Protein AF-Q53QZ9-F1 (afdb_monomer)

Organism: Homo sapiens (NCBI:txid9606)

Sequence (218 aa):
LPWKSLTSIIEYYYMWKTTDRYVQQKRLKAAEAESKLKQVYIPTYSKPNPNQISTSNGKPGAVNGAVGTTFQPQNPLLGRACESCYATQSHQWYSWGPPNMQCRLCAICWLYWKKYGGLKMPTQSEEEKLSPSPTTEDPRVRSHVSRQAMQGMPVRNTGSPKSAVKTRQAFFLHTTYFTKFARQVCKNTLRLRQAARRPFVAINYAAIRAECKMLLNS

Radius of gyration: 31.4 Å; Cα contacts (8 Å, |Δi|>4): 107; chains: 1; bounding box: 71×74×72 Å

pLDDT: mean 70.41, std 23.6, range [26.59, 97.0]

Foldseek 3Di:
DVPDDPVVVVVVVVVVCPDPVNVVVVVVVVVVVVVPDDPDDDDDDPDDDPQWDDPPPDDDDDDDDDDDDDDDDDDPPQAQAQQQPRHRDAPTKGADDDPVVRHIHHPVQVVVCVVPVDGNHHDPPDPPPDDDDDDDDDDDDDDDDDDDDDDDDDDDPPDDPPPCPPPPDDDDDDDDPLNVVLCVQCCVQQVVVVCVVPVPDDRPVVVSVVVSVVVVVD

Structure (mmCIF, N/CA/C/O backbone):
data_AF-Q53QZ9-F1
#
_entry.id   AF-Q53QZ9-F1
#
loop_
_atom_site.group_PDB
_atom_site.id
_atom_site.type_symbol
_atom_site.label_atom_id
_atom_site.label_alt_id
_atom_site.label_comp_id
_atom_site.label_asym_id
_atom_site.label_entity_id
_atom_site.label_seq_id
_atom_site.pdbx_PDB_ins_code
_atom_site.Cartn_x
_atom_site.Cartn_y
_atom_site.Cartn_z
_atom_site.occupancy
_atom_site.B_iso_or_equiv
_atom_site.auth_seq_id
_atom_site.auth_comp_id
_atom_site.auth_asym_id
_atom_site.auth_atom_id
_atom_site.pdbx_PDB_model_num
ATOM 1 N N . LEU A 1 1 ? -17.832 -7.766 38.550 1.00 86.19 1 LEU A N 1
ATOM 2 C CA . LEU A 1 1 ? -18.811 -6.827 39.145 1.00 86.19 1 LEU A CA 1
ATOM 3 C C . LEU A 1 1 ? -20.200 -7.475 39.106 1.00 86.19 1 LEU A C 1
ATOM 5 O O . LEU A 1 1 ? -21.042 -7.019 38.345 1.00 86.19 1 LEU A O 1
ATOM 9 N N . PRO A 1 2 ? -20.437 -8.566 39.864 1.00 91.06 2 PRO A N 1
ATOM 10 C CA . PRO A 1 2 ? -21.717 -9.287 39.816 1.00 91.06 2 PRO A CA 1
ATOM 11 C C . PRO A 1 2 ? -22.907 -8.447 40.312 1.00 91.06 2 PRO A C 1
ATOM 13 O O . PRO A 1 2 ? -24.041 -8.724 39.956 1.00 91.06 2 PRO A O 1
ATOM 16 N N . TRP A 1 3 ? -22.645 -7.383 41.076 1.00 95.81 3 TRP A N 1
ATOM 17 C CA . TRP A 1 3 ? -23.638 -6.418 41.561 1.00 95.81 3 TRP A CA 1
ATOM 18 C C . TRP A 1 3 ? -23.946 -5.267 40.580 1.00 95.81 3 TRP A C 1
ATOM 20 O O . TRP A 1 3 ? -24.615 -4.305 40.952 1.00 95.81 3 TRP A O 1
ATOM 30 N N . LYS A 1 4 ? -23.415 -5.293 39.350 1.00 95.56 4 LYS A N 1
ATOM 31 C CA . LYS A 1 4 ? -23.687 -4.285 38.311 1.00 95.56 4 LYS A CA 1
ATOM 32 C C . LYS A 1 4 ? -24.349 -4.956 37.113 1.00 95.56 4 LYS A C 1
ATOM 34 O O . LYS A 1 4 ? -23.976 -6.066 36.742 1.00 95.56 4 LYS A O 1
ATOM 39 N N . SER A 1 5 ? -25.305 -4.271 36.493 1.00 96.75 5 SER A N 1
ATOM 40 C CA . SER A 1 5 ? -25.905 -4.739 35.244 1.00 96.75 5 SER A CA 1
ATOM 41 C C . SER A 1 5 ? -24.863 -4.766 34.123 1.00 96.75 5 SER A C 1
ATOM 43 O O . SER A 1 5 ? -23.933 -3.954 34.097 1.00 96.75 5 SER A O 1
ATOM 45 N N . LEU A 1 6 ? -25.029 -5.686 33.169 1.00 97.00 6 LEU A N 1
ATOM 46 C CA . LEU A 1 6 ? -24.128 -5.806 32.020 1.00 97.00 6 LEU A CA 1
ATOM 47 C C . LEU A 1 6 ? -24.036 -4.489 31.232 1.00 97.00 6 LEU A C 1
ATOM 49 O O . LEU A 1 6 ? -22.943 -4.074 30.862 1.00 97.00 6 LEU A O 1
ATOM 53 N N . THR A 1 7 ? -25.161 -3.796 31.047 1.00 96.19 7 THR A N 1
ATOM 54 C CA . THR A 1 7 ? -25.230 -2.505 30.348 1.00 96.19 7 THR A CA 1
ATOM 55 C C . THR A 1 7 ? -24.357 -1.441 31.017 1.00 96.19 7 THR A C 1
ATOM 57 O O . THR A 1 7 ? -23.539 -0.818 30.347 1.00 96.19 7 THR A O 1
ATOM 60 N N . SER A 1 8 ? -24.433 -1.311 32.347 1.00 95.56 8 SER A N 1
ATOM 61 C CA . SER A 1 8 ? -23.615 -0.354 33.108 1.00 95.56 8 SER A CA 1
ATOM 62 C C . SER A 1 8 ? -22.117 -0.664 33.004 1.00 95.56 8 SER A C 1
ATOM 64 O O . SER A 1 8 ? -21.288 0.243 32.933 1.00 95.56 8 SER A O 1
ATOM 66 N N . ILE A 1 9 ? -21.754 -1.949 32.948 1.00 96.94 9 ILE A N 1
ATOM 67 C CA . ILE A 1 9 ? -20.364 -2.381 32.754 1.00 96.94 9 ILE A CA 1
ATOM 68 C C . ILE A 1 9 ? -19.868 -2.009 31.347 1.00 96.94 9 ILE A C 1
ATOM 70 O O . ILE A 1 9 ? -18.731 -1.557 31.201 1.00 96.94 9 ILE A O 1
ATOM 74 N N . ILE A 1 10 ? -20.708 -2.173 30.320 1.00 96.81 10 ILE A N 1
ATOM 75 C CA . ILE A 1 10 ? -20.372 -1.824 28.933 1.00 96.81 10 ILE A CA 1
ATOM 76 C C . ILE A 1 10 ? -20.174 -0.309 28.788 1.00 96.81 10 ILE A C 1
ATOM 78 O O . ILE A 1 10 ? -19.162 0.122 28.236 1.00 96.81 10 ILE A O 1
ATOM 82 N N . GLU A 1 11 ? -21.088 0.504 29.317 1.00 95.69 11 GLU A N 1
ATOM 83 C CA . GLU A 1 11 ? -20.981 1.971 29.293 1.00 95.69 11 GLU A CA 1
ATOM 84 C C . GLU A 1 11 ? -19.721 2.457 30.016 1.00 95.69 11 GLU A C 1
ATOM 86 O O . GLU A 1 11 ? -18.936 3.233 29.463 1.00 95.69 11 GLU A O 1
ATOM 91 N N . TYR A 1 12 ? -19.468 1.924 31.217 1.00 96.12 12 TYR A N 1
ATOM 92 C CA . TYR A 1 12 ? -18.264 2.235 31.981 1.00 96.12 12 TYR A CA 1
ATOM 93 C C . TYR A 1 12 ? -16.987 1.878 31.211 1.00 96.12 12 TYR A C 1
ATOM 95 O O . TYR A 1 12 ? -16.045 2.666 31.196 1.00 96.12 12 TYR A O 1
ATOM 103 N N . TYR A 1 13 ? -16.944 0.733 30.524 1.00 96.19 13 TYR A N 1
ATOM 104 C CA . TYR A 1 13 ? -15.795 0.338 29.705 1.00 96.19 13 TYR A CA 1
ATOM 105 C C . TYR A 1 13 ? -15.490 1.356 28.594 1.00 96.19 13 TYR A C 1
ATOM 107 O O . TYR A 1 13 ? -14.326 1.716 28.383 1.00 96.19 13 TYR A O 1
ATOM 115 N N . TYR A 1 14 ? -16.519 1.850 27.901 1.00 95.81 14 TYR A N 1
ATOM 116 C CA . TYR A 1 14 ? -16.344 2.845 26.841 1.00 95.81 14 TYR A CA 1
ATOM 117 C C . TYR A 1 14 ? -15.955 4.227 27.372 1.00 95.81 14 TYR A C 1
ATOM 119 O O . TYR A 1 14 ? -15.165 4.901 26.722 1.00 95.81 14 TYR A O 1
ATOM 127 N N . MET A 1 15 ? -16.419 4.631 28.555 1.00 94.38 15 MET A N 1
ATOM 128 C CA . MET A 1 15 ? -15.939 5.861 29.201 1.00 94.38 15 MET A CA 1
ATOM 129 C C . MET A 1 15 ? -14.505 5.719 29.732 1.00 94.38 15 MET A C 1
ATOM 131 O O . MET A 1 15 ? -13.668 6.618 29.606 1.00 94.38 15 MET A O 1
ATOM 135 N N . TRP A 1 16 ? -14.182 4.560 30.300 1.00 95.25 16 TRP A N 1
ATOM 136 C CA . TRP A 1 16 ? -12.865 4.278 30.855 1.00 95.25 16 TRP A CA 1
ATOM 137 C C . TRP A 1 16 ? -11.779 4.242 29.772 1.00 95.25 16 TRP A C 1
ATOM 139 O O . TRP A 1 16 ? -10.703 4.811 29.964 1.00 95.25 16 TRP A O 1
ATOM 149 N N . LYS A 1 17 ? -12.063 3.673 28.587 1.00 93.62 17 LYS A N 1
ATOM 150 C CA . LYS A 1 17 ? -11.093 3.637 27.471 1.00 93.62 17 LYS A CA 1
ATOM 151 C C . LYS A 1 17 ? -10.710 5.031 26.950 1.00 93.62 17 LYS A C 1
ATOM 153 O O . LYS A 1 17 ? -9.719 5.157 26.234 1.00 93.62 17 LYS A O 1
ATOM 158 N N . THR A 1 18 ? -11.522 6.050 27.228 1.00 93.69 18 THR A N 1
ATOM 159 C CA . THR A 1 18 ? -11.268 7.444 26.839 1.00 93.69 18 THR A CA 1
ATOM 160 C C . THR A 1 18 ? -10.675 8.277 27.971 1.00 93.69 18 THR A C 1
ATOM 162 O O . THR A 1 18 ? -10.314 9.422 27.741 1.00 93.69 18 THR A O 1
ATOM 165 N N . THR A 1 19 ? -10.545 7.721 29.180 1.00 95.06 19 THR A N 1
ATOM 166 C CA . THR A 1 19 ? -9.927 8.423 30.313 1.00 95.06 19 THR A CA 1
ATOM 167 C C . THR A 1 19 ? -8.436 8.655 30.046 1.00 95.06 19 THR A C 1
ATOM 169 O O . THR A 1 19 ? -7.748 7.745 29.570 1.00 95.06 19 THR A O 1
ATOM 172 N N . ASP A 1 20 ? -7.911 9.827 30.422 1.00 92.06 20 ASP A N 1
ATOM 173 C CA . ASP A 1 20 ? -6.495 10.195 30.256 1.00 92.06 20 ASP A CA 1
ATOM 174 C C . ASP A 1 20 ? -5.532 9.109 30.736 1.00 92.06 20 ASP A C 1
ATOM 176 O O . ASP A 1 20 ? -4.627 8.704 30.006 1.00 92.06 20 ASP A O 1
ATOM 180 N N . ARG A 1 21 ? -5.783 8.556 31.927 1.00 92.12 21 ARG A N 1
ATOM 181 C CA . ARG A 1 21 ? -4.970 7.483 32.513 1.00 92.12 21 ARG A CA 1
ATOM 182 C C . ARG A 1 21 ? -4.826 6.271 31.583 1.00 92.12 21 ARG A C 1
ATOM 184 O O . ARG A 1 21 ? -3.722 5.753 31.425 1.00 92.12 21 ARG A O 1
ATOM 191 N N . TYR A 1 22 ? -5.914 5.815 30.957 1.00 93.88 22 TYR A N 1
ATOM 192 C CA . TYR A 1 22 ? -5.877 4.662 30.050 1.00 93.88 22 TYR A CA 1
ATOM 193 C C . TYR A 1 22 ? -5.140 4.996 28.750 1.00 93.88 22 TYR A C 1
ATOM 195 O O . TYR A 1 22 ? -4.323 4.209 28.269 1.00 93.88 22 TYR A O 1
ATOM 203 N N . VAL A 1 23 ? -5.395 6.181 28.191 1.00 92.81 23 VAL A N 1
ATOM 204 C CA . VAL A 1 23 ? -4.737 6.643 26.963 1.00 92.81 23 VAL A CA 1
ATOM 205 C C . VAL A 1 23 ? -3.227 6.778 27.176 1.00 92.81 23 VAL A C 1
ATOM 207 O O . VAL A 1 23 ? -2.449 6.297 26.350 1.00 92.81 23 VAL A O 1
ATOM 210 N N . GLN A 1 24 ? -2.802 7.359 28.300 1.00 92.62 24 GLN A N 1
ATOM 211 C CA . GLN A 1 24 ? -1.395 7.461 28.692 1.00 92.62 24 GLN A CA 1
ATOM 212 C C . GLN A 1 24 ? -0.757 6.080 28.871 1.00 92.62 24 GLN A C 1
ATOM 214 O O . GLN A 1 24 ? 0.293 5.816 28.288 1.00 92.62 24 GLN A O 1
ATOM 219 N N . GLN A 1 25 ? -1.415 5.157 29.579 1.00 93.81 25 GLN A N 1
ATOM 220 C CA . GLN A 1 25 ? -0.911 3.792 29.758 1.00 93.81 25 GLN A CA 1
ATOM 221 C C . GLN A 1 25 ? -0.759 3.049 28.421 1.00 93.81 25 GLN A C 1
ATOM 223 O O . GLN A 1 25 ? 0.228 2.346 28.200 1.00 93.81 25 GLN A O 1
ATOM 228 N N . LYS A 1 26 ? -1.705 3.237 27.493 1.00 94.50 26 LYS A N 1
ATOM 229 C CA . LYS A 1 26 ? -1.629 2.674 26.140 1.00 94.50 26 LYS A CA 1
ATOM 230 C C . LYS A 1 26 ? -0.445 3.244 25.349 1.00 94.50 26 LYS A C 1
ATOM 232 O O . LYS A 1 26 ? 0.243 2.475 24.681 1.00 94.50 26 LYS A O 1
ATOM 237 N N . ARG A 1 27 ? -0.197 4.559 25.431 1.00 94.62 27 ARG A N 1
ATOM 238 C CA . ARG A 1 27 ? 0.954 5.227 24.788 1.00 94.62 27 ARG A CA 1
ATOM 239 C C . ARG A 1 27 ? 2.285 4.737 25.361 1.00 94.62 27 ARG A C 1
ATOM 241 O O . ARG A 1 27 ? 3.172 4.397 24.589 1.00 94.62 27 ARG A O 1
ATOM 248 N N . LEU A 1 28 ? 2.396 4.620 26.686 1.00 93.94 28 LEU A N 1
ATOM 249 C CA . LEU A 1 28 ? 3.597 4.102 27.353 1.00 93.94 28 LEU A CA 1
ATOM 250 C C . LEU A 1 28 ? 3.908 2.659 26.937 1.00 93.94 28 LEU A C 1
ATOM 252 O O . LEU A 1 28 ? 5.041 2.351 26.587 1.00 93.94 28 LEU A O 1
ATOM 256 N N . LYS A 1 29 ? 2.894 1.787 26.889 1.00 93.12 29 LYS A N 1
ATOM 257 C CA . LYS A 1 29 ? 3.063 0.398 26.434 1.00 93.12 29 LYS A CA 1
ATOM 258 C C . LYS A 1 29 ? 3.493 0.305 24.964 1.00 93.12 29 LYS A C 1
ATOM 260 O O . LYS A 1 29 ? 4.241 -0.601 24.606 1.00 93.12 29 LYS A O 1
ATOM 265 N N . ALA A 1 30 ? 3.014 1.216 24.114 1.00 90.25 30 ALA A N 1
ATOM 266 C CA . ALA A 1 30 ? 3.460 1.304 22.725 1.00 90.25 30 ALA A CA 1
ATOM 267 C C . ALA A 1 30 ? 4.933 1.744 22.638 1.00 90.25 30 ALA A C 1
ATOM 269 O O . ALA A 1 30 ? 5.714 1.083 21.960 1.00 90.25 30 ALA A O 1
ATOM 270 N N . ALA A 1 31 ? 5.329 2.771 23.396 1.00 89.12 31 ALA A N 1
ATOM 271 C CA . ALA A 1 31 ? 6.716 3.233 23.463 1.00 89.12 31 ALA A CA 1
ATOM 272 C C . ALA A 1 31 ? 7.678 2.150 23.995 1.00 89.12 31 ALA A C 1
ATOM 274 O O . ALA A 1 31 ? 8.769 1.979 23.461 1.00 89.12 31 ALA A O 1
ATOM 275 N N . GLU A 1 32 ? 7.263 1.356 24.990 1.00 89.38 32 GLU A N 1
ATOM 276 C CA . GLU A 1 32 ? 8.053 0.223 25.503 1.00 89.38 32 GLU A CA 1
ATOM 277 C C . GLU A 1 32 ? 8.233 -0.893 24.453 1.00 89.38 32 GLU A C 1
ATOM 279 O O . GLU A 1 32 ? 9.255 -1.581 24.414 1.00 89.38 32 GLU A O 1
ATOM 284 N N . ALA A 1 33 ? 7.239 -1.101 23.584 1.00 85.38 33 ALA A N 1
ATOM 285 C CA . ALA A 1 33 ? 7.357 -2.048 22.479 1.00 85.38 33 ALA A CA 1
ATOM 286 C C . ALA A 1 33 ? 8.320 -1.533 21.396 1.00 85.38 33 ALA A C 1
ATOM 288 O O . ALA A 1 33 ? 9.108 -2.315 20.864 1.00 85.38 33 ALA A O 1
ATOM 289 N N . GLU A 1 34 ? 8.302 -0.228 21.113 1.00 78.94 34 GLU A N 1
ATOM 290 C CA . GLU A 1 34 ? 9.246 0.422 20.196 1.00 78.94 34 GLU A CA 1
ATOM 291 C C . GLU A 1 34 ? 10.680 0.397 20.739 1.00 78.94 34 GLU A C 1
ATOM 293 O O . GLU A 1 34 ? 11.604 0.099 19.988 1.00 78.94 34 GLU A O 1
ATOM 298 N N . SER A 1 35 ? 10.884 0.588 22.047 1.00 75.31 35 SER A N 1
ATOM 299 C CA . SER A 1 35 ? 12.220 0.514 22.655 1.00 75.31 35 SER A CA 1
ATOM 300 C C . SER A 1 35 ? 12.807 -0.902 22.676 1.00 75.31 35 SER A C 1
ATOM 302 O O . SER A 1 35 ? 14.017 -1.070 22.811 1.00 75.31 35 SER A O 1
ATOM 304 N N . LYS A 1 36 ? 11.969 -1.941 22.553 1.00 76.31 36 LYS A N 1
ATOM 305 C CA . LYS A 1 36 ? 12.411 -3.342 22.428 1.00 76.31 36 LYS A CA 1
ATOM 306 C C . LYS A 1 36 ? 12.775 -3.727 20.993 1.00 76.31 36 LYS A C 1
ATOM 308 O O . LYS A 1 36 ? 13.385 -4.782 20.796 1.00 76.31 36 LYS A O 1
ATOM 313 N N . LEU A 1 37 ? 12.442 -2.907 19.990 1.00 68.38 37 LEU A N 1
ATOM 314 C CA . LEU A 1 37 ? 12.946 -3.116 18.637 1.00 68.38 37 LEU A CA 1
ATOM 315 C C . LEU A 1 37 ? 14.434 -2.759 18.601 1.00 68.38 37 LEU A C 1
ATOM 317 O O . LEU A 1 37 ? 14.824 -1.601 18.727 1.00 68.38 37 LEU A O 1
ATOM 321 N N . LYS A 1 38 ? 15.282 -3.766 18.385 1.00 75.25 38 LYS A N 1
ATOM 322 C CA . LYS A 1 38 ? 16.699 -3.532 18.104 1.00 75.25 38 LYS A CA 1
ATOM 323 C C . LYS A 1 38 ? 16.808 -2.755 16.794 1.00 75.25 38 LYS A C 1
ATOM 325 O O . LYS A 1 38 ? 16.377 -3.244 15.750 1.00 75.25 38 LYS A O 1
ATOM 330 N N . GLN A 1 39 ? 17.393 -1.563 16.847 1.00 66.44 39 GLN A N 1
ATOM 331 C CA . GLN A 1 39 ? 17.748 -0.802 15.656 1.00 66.44 39 GLN A CA 1
ATOM 332 C C . GLN A 1 39 ? 18.745 -1.626 14.830 1.00 66.44 39 GLN A C 1
ATOM 334 O O . GLN A 1 39 ? 19.893 -1.819 15.228 1.00 66.44 39 GLN A O 1
ATOM 339 N N . VAL A 1 40 ? 18.299 -2.157 13.691 1.00 68.69 40 VAL A N 1
ATOM 340 C CA . VAL A 1 40 ? 19.177 -2.869 12.757 1.00 68.69 40 VAL A CA 1
ATOM 341 C C . VAL A 1 40 ? 19.865 -1.820 11.892 1.00 68.69 40 VAL A C 1
ATOM 343 O O . VAL A 1 40 ? 19.260 -1.266 10.977 1.00 68.69 40 VAL A O 1
ATOM 346 N N . TYR A 1 41 ? 21.126 -1.514 12.200 1.00 76.62 41 TYR A N 1
ATOM 347 C CA . TYR A 1 41 ? 21.966 -0.709 11.319 1.00 76.62 41 TYR A CA 1
ATOM 348 C C . TYR A 1 41 ? 22.249 -1.502 10.040 1.00 76.62 41 TYR A C 1
ATOM 350 O O . TYR A 1 41 ? 22.714 -2.640 10.101 1.00 76.62 41 TYR A O 1
ATOM 358 N N . ILE A 1 42 ? 21.959 -0.906 8.884 1.00 67.06 42 ILE A N 1
ATOM 359 C CA . ILE A 1 42 ? 22.275 -1.470 7.570 1.00 67.06 42 ILE A CA 1
ATOM 360 C C . ILE A 1 42 ? 23.462 -0.662 7.024 1.00 67.06 42 ILE A C 1
ATOM 362 O O . ILE A 1 42 ? 23.249 0.460 6.562 1.00 67.06 42 ILE A O 1
ATOM 366 N N . PRO A 1 43 ? 24.706 -1.179 7.087 1.00 71.00 43 PRO A N 1
ATOM 367 C CA . PRO A 1 43 ? 25.859 -0.508 6.498 1.00 71.00 43 PRO A CA 1
ATOM 368 C C . PRO A 1 43 ? 25.671 -0.301 4.992 1.00 71.00 43 PRO A C 1
ATOM 370 O O . PRO A 1 43 ? 25.036 -1.112 4.313 1.00 71.00 43 PRO A O 1
ATOM 373 N N . THR A 1 44 ? 26.270 0.755 4.450 1.00 57.53 44 THR A N 1
ATOM 374 C CA . THR A 1 44 ? 26.344 0.999 3.006 1.00 57.53 44 THR A CA 1
ATOM 375 C C . THR A 1 44 ? 27.105 -0.147 2.315 1.00 57.53 44 THR A C 1
ATOM 377 O O . THR A 1 44 ? 28.264 -0.429 2.611 1.00 57.53 44 THR A O 1
ATOM 380 N N . TYR A 1 45 ? 26.419 -0.878 1.431 1.00 53.75 45 TYR A N 1
ATOM 381 C CA . TYR A 1 45 ? 26.900 -2.132 0.835 1.00 53.75 45 TYR A CA 1
ATOM 382 C C . TYR A 1 45 ? 27.868 -1.901 -0.339 1.00 53.75 45 TYR A C 1
ATOM 384 O O . TYR A 1 45 ? 27.444 -1.481 -1.412 1.00 53.75 45 TYR A O 1
ATOM 392 N N . SER A 1 46 ? 29.136 -2.294 -0.177 1.00 60.84 46 SER A N 1
ATOM 393 C CA . SER A 1 46 ? 30.073 -2.604 -1.278 1.00 60.84 46 SER A CA 1
ATOM 394 C C . SER A 1 46 ? 30.483 -4.088 -1.327 1.00 60.84 46 SER A C 1
ATOM 396 O O . SER A 1 46 ? 31.324 -4.478 -2.133 1.00 60.84 46 SER A O 1
ATOM 398 N N . LYS A 1 47 ? 29.894 -4.947 -0.481 1.00 61.62 47 LYS A N 1
ATOM 399 C CA . LYS A 1 47 ? 30.202 -6.387 -0.442 1.00 61.62 47 LYS A CA 1
ATOM 400 C C . LYS A 1 47 ? 29.430 -7.15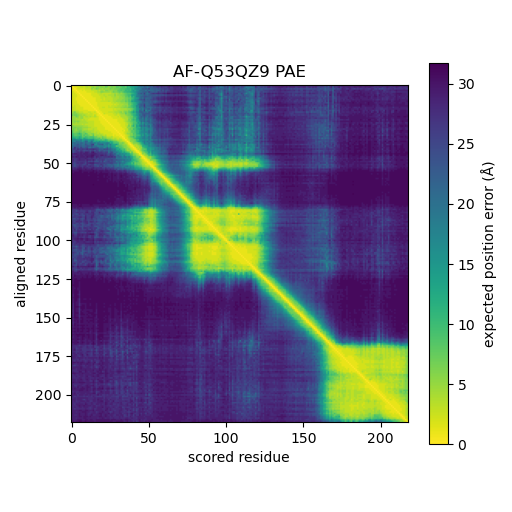9 -1.527 1.00 61.62 47 LYS A C 1
ATOM 402 O O . LYS A 1 47 ? 28.263 -6.831 -1.766 1.00 61.62 47 LYS A O 1
ATOM 407 N N . PRO A 1 48 ? 30.033 -8.195 -2.150 1.00 66.38 48 PRO A N 1
ATOM 408 C CA . PRO A 1 48 ? 29.325 -9.075 -3.077 1.00 66.38 48 PRO A CA 1
ATOM 409 C C . PRO A 1 48 ? 28.120 -9.718 -2.381 1.00 66.38 48 PRO A C 1
ATOM 411 O O . PRO A 1 48 ? 28.146 -9.991 -1.180 1.00 66.38 48 PRO A O 1
ATOM 414 N N . ASN A 1 49 ? 27.036 -9.903 -3.135 1.00 72.75 49 ASN A N 1
ATOM 415 C CA . ASN A 1 49 ? 25.762 -10.382 -2.606 1.00 72.75 49 ASN A CA 1
ATOM 416 C C . ASN A 1 49 ? 25.952 -11.771 -1.964 1.00 72.75 49 ASN A C 1
ATOM 418 O O . ASN A 1 49 ? 26.335 -12.692 -2.683 1.00 72.75 49 ASN A O 1
ATOM 422 N N . PRO A 1 50 ? 25.649 -11.962 -0.665 1.00 78.31 50 PRO A N 1
ATOM 423 C CA . PRO A 1 50 ? 25.845 -13.246 0.016 1.00 78.31 50 PRO A CA 1
ATOM 424 C C . PRO A 1 50 ? 25.026 -14.389 -0.598 1.00 78.31 50 PRO A C 1
ATOM 426 O O . PRO A 1 50 ? 25.367 -15.554 -0.431 1.00 78.31 50 PRO A O 1
ATOM 429 N N . ASN A 1 51 ? 23.968 -14.067 -1.346 1.00 82.19 51 ASN A N 1
ATOM 430 C CA . ASN A 1 51 ? 23.155 -15.056 -2.039 1.00 82.19 51 ASN A CA 1
ATOM 431 C C . ASN A 1 51 ? 23.722 -15.436 -3.413 1.00 82.19 51 ASN A C 1
ATOM 433 O O . ASN A 1 51 ? 23.125 -16.254 -4.100 1.00 82.19 51 ASN A O 1
ATOM 437 N N . GLN A 1 52 ? 24.818 -14.830 -3.873 1.00 83.69 52 GLN A N 1
ATOM 438 C CA . GLN A 1 52 ? 25.415 -15.135 -5.170 1.00 83.69 52 GLN A CA 1
ATOM 439 C C . GLN A 1 52 ? 26.156 -16.478 -5.106 1.00 83.69 52 GLN A C 1
ATOM 441 O O . GLN A 1 52 ? 27.118 -16.632 -4.361 1.00 83.69 52 GLN A O 1
ATOM 446 N N . ILE A 1 53 ? 25.715 -17.455 -5.900 1.00 81.50 53 ILE A N 1
ATOM 447 C CA . ILE A 1 53 ? 26.385 -18.753 -6.014 1.00 81.50 53 ILE A CA 1
ATOM 448 C C . ILE A 1 53 ? 27.557 -18.578 -6.983 1.00 81.50 53 ILE A C 1
ATOM 450 O O . ILE A 1 53 ? 27.347 -18.345 -8.177 1.00 81.50 53 ILE A O 1
ATOM 454 N N . SER A 1 54 ? 28.786 -18.660 -6.476 1.00 73.56 54 SER A N 1
ATOM 455 C CA . SER A 1 54 ? 29.986 -18.644 -7.312 1.00 73.56 54 SER A CA 1
ATOM 456 C C . SER A 1 54 ? 30.047 -19.915 -8.150 1.00 73.56 54 SER A C 1
ATOM 458 O O . SER A 1 54 ? 30.182 -21.016 -7.623 1.00 73.56 54 SER A O 1
ATOM 460 N N . THR A 1 55 ? 29.996 -19.769 -9.470 1.00 60.50 55 THR A N 1
ATOM 461 C CA . THR A 1 55 ? 30.356 -20.822 -10.425 1.00 60.50 55 THR A CA 1
ATOM 462 C C . THR A 1 55 ? 31.877 -20.947 -10.504 1.00 60.50 55 THR A C 1
ATOM 464 O O . THR A 1 55 ? 32.476 -20.747 -11.555 1.00 60.50 55 THR A O 1
ATOM 467 N N . SER A 1 56 ? 32.542 -21.222 -9.381 1.00 45.66 56 SER A N 1
ATOM 468 C CA . SER A 1 56 ? 33.903 -21.748 -9.437 1.00 45.66 56 SER A CA 1
ATOM 469 C C . SER A 1 56 ? 33.777 -23.230 -9.755 1.00 45.66 56 SER A C 1
ATOM 471 O O . SER A 1 56 ? 33.237 -23.976 -8.939 1.00 45.66 56 SER A O 1
ATOM 473 N N . ASN A 1 57 ? 34.237 -23.645 -10.938 1.00 46.41 57 ASN A N 1
ATOM 474 C CA . ASN A 1 57 ? 34.440 -25.049 -11.283 1.00 46.41 57 ASN A CA 1
ATOM 475 C C . ASN A 1 57 ? 35.239 -25.729 -10.161 1.00 46.41 57 ASN A C 1
ATOM 477 O O . ASN A 1 57 ? 36.465 -25.627 -10.103 1.00 46.41 57 ASN A O 1
ATOM 481 N N . GLY A 1 58 ? 34.537 -26.403 -9.253 1.00 38.88 58 GLY A N 1
ATOM 482 C CA . GLY A 1 58 ? 35.144 -27.278 -8.270 1.00 38.88 58 GLY A CA 1
ATOM 483 C C . GLY A 1 58 ? 35.687 -28.493 -9.003 1.00 38.88 58 GLY A C 1
ATOM 484 O O . GLY A 1 58 ? 34.920 -29.331 -9.471 1.00 38.88 58 GLY A O 1
ATOM 485 N N . LYS A 1 59 ? 37.015 -28.578 -9.111 1.00 32.69 59 LYS A N 1
ATOM 486 C CA . LYS A 1 59 ? 37.711 -29.853 -9.305 1.00 32.69 59 LYS A CA 1
ATOM 487 C C . LYS A 1 59 ? 37.172 -30.866 -8.274 1.00 32.69 59 LYS A C 1
ATOM 489 O O . LYS A 1 59 ? 36.978 -30.472 -7.121 1.00 32.69 59 LYS A O 1
ATOM 494 N N . PRO A 1 60 ? 36.942 -32.139 -8.640 1.00 39.44 60 PRO A N 1
ATOM 495 C CA . PRO A 1 60 ? 36.513 -33.150 -7.684 1.00 39.44 60 PRO A CA 1
ATOM 496 C C . PRO A 1 60 ? 37.633 -33.376 -6.662 1.00 39.44 60 PRO A C 1
ATOM 498 O O . PRO A 1 60 ? 38.742 -33.777 -7.014 1.00 39.44 60 PRO A O 1
ATOM 501 N N . GLY A 1 61 ? 37.347 -33.065 -5.397 1.00 31.36 61 GLY A N 1
ATOM 502 C CA . GLY A 1 61 ? 38.191 -33.448 -4.272 1.00 31.36 61 GLY A CA 1
ATOM 503 C C . GLY A 1 61 ? 38.201 -34.968 -4.154 1.00 31.36 61 GLY A C 1
ATOM 504 O O . GLY A 1 61 ? 37.146 -35.591 -4.051 1.00 31.36 61 GLY A O 1
ATOM 505 N N . ALA A 1 62 ? 39.396 -35.542 -4.234 1.00 37.84 62 ALA A N 1
ATOM 506 C CA . ALA A 1 62 ? 39.655 -36.969 -4.200 1.00 37.84 62 ALA A CA 1
ATOM 507 C C . ALA A 1 62 ? 39.141 -37.626 -2.909 1.00 37.84 62 ALA A C 1
ATOM 509 O O . ALA A 1 62 ? 39.488 -37.198 -1.809 1.00 37.84 62 ALA A O 1
ATOM 510 N N . VAL A 1 63 ? 38.401 -38.724 -3.061 1.00 36.72 63 VAL A N 1
ATOM 511 C CA . VAL A 1 63 ? 38.293 -39.778 -2.048 1.00 36.72 63 VAL A CA 1
ATOM 512 C C . VAL A 1 63 ? 38.569 -41.117 -2.732 1.00 36.72 63 VAL A C 1
ATOM 514 O O . VAL A 1 63 ? 37.919 -41.485 -3.707 1.00 36.72 63 VAL A O 1
ATOM 517 N N . ASN A 1 64 ? 39.616 -41.795 -2.264 1.00 31.67 64 ASN A N 1
ATOM 518 C CA . ASN A 1 64 ? 40.022 -43.135 -2.685 1.00 31.67 64 ASN A CA 1
ATOM 519 C C . ASN A 1 64 ? 39.049 -44.185 -2.123 1.00 31.67 64 ASN A C 1
ATOM 521 O O . ASN A 1 64 ? 38.735 -44.127 -0.936 1.00 31.67 64 ASN A O 1
ATOM 525 N N . GLY A 1 65 ? 38.658 -45.183 -2.926 1.00 27.70 65 GLY A N 1
ATOM 526 C CA . GLY A 1 65 ? 38.000 -46.393 -2.414 1.00 27.70 65 GLY A CA 1
ATOM 527 C C . GLY A 1 65 ? 37.274 -47.257 -3.453 1.00 27.70 65 GLY A C 1
ATOM 528 O O . GLY A 1 65 ? 36.101 -47.036 -3.698 1.00 27.70 65 GLY A O 1
ATOM 529 N N . ALA A 1 66 ? 37.996 -48.244 -3.996 1.00 26.59 66 ALA A N 1
ATOM 530 C CA . ALA A 1 66 ? 37.587 -49.578 -4.477 1.00 26.59 66 ALA A CA 1
ATOM 531 C C . ALA A 1 66 ? 36.377 -49.807 -5.431 1.00 26.59 66 ALA A C 1
ATOM 533 O O . ALA A 1 66 ? 35.247 -49.388 -5.224 1.00 26.59 66 ALA A O 1
ATOM 534 N N . VAL A 1 67 ? 36.687 -50.620 -6.450 1.00 31.94 67 VAL A N 1
ATOM 535 C CA . VAL A 1 67 ? 35.880 -51.292 -7.488 1.00 31.94 67 VAL A CA 1
ATOM 536 C C . VAL A 1 67 ? 34.509 -51.826 -7.036 1.00 31.94 67 VAL A C 1
ATOM 538 O O . VAL A 1 67 ? 34.417 -52.559 -6.057 1.00 31.94 67 VAL A O 1
ATOM 541 N N . GLY A 1 68 ? 33.474 -51.583 -7.854 1.00 27.39 68 GLY A N 1
ATOM 542 C CA . GLY A 1 68 ? 32.205 -52.322 -7.823 1.00 27.39 68 GLY A CA 1
ATOM 543 C C . GLY A 1 68 ? 31.121 -51.697 -8.710 1.00 27.39 68 GLY A C 1
ATOM 544 O O . GLY A 1 68 ? 30.723 -50.558 -8.516 1.00 27.39 68 GLY A O 1
ATOM 545 N N . THR A 1 69 ? 30.673 -52.435 -9.718 1.00 34.06 69 THR A N 1
ATOM 546 C CA . THR A 1 69 ? 29.694 -52.076 -10.757 1.00 34.06 69 THR A CA 1
ATOM 547 C C . THR A 1 69 ? 28.265 -51.799 -10.254 1.00 34.06 69 THR A C 1
ATOM 549 O O . THR A 1 69 ? 27.821 -52.413 -9.291 1.00 34.06 69 THR A O 1
ATOM 552 N N . THR A 1 70 ? 27.519 -51.017 -11.055 1.00 31.19 70 THR A N 1
ATOM 553 C CA . THR A 1 70 ? 26.043 -50.833 -11.142 1.00 31.19 70 THR A CA 1
ATOM 554 C C . THR A 1 70 ? 25.386 -49.621 -10.439 1.00 31.19 70 THR A C 1
ATOM 556 O O . THR A 1 70 ? 25.573 -49.370 -9.259 1.00 31.19 70 THR A O 1
ATOM 559 N N . PHE A 1 71 ? 24.572 -48.901 -11.237 1.00 32.38 71 PHE A N 1
ATOM 560 C CA . PHE A 1 71 ? 23.623 -47.808 -10.932 1.00 32.38 71 PHE A CA 1
ATOM 561 C C . PHE A 1 71 ? 24.194 -46.469 -10.417 1.00 32.38 71 PHE A C 1
ATOM 563 O O . PHE A 1 71 ? 24.411 -46.261 -9.231 1.00 32.38 71 PHE A O 1
ATOM 570 N N . GLN A 1 72 ? 24.361 -45.507 -11.335 1.00 31.98 72 GLN A N 1
ATOM 571 C CA . GLN A 1 72 ? 24.661 -44.099 -11.034 1.00 31.98 72 GLN A CA 1
ATOM 572 C C . GLN A 1 72 ? 23.479 -43.400 -10.323 1.00 31.98 72 GLN A C 1
ATOM 574 O O . GLN A 1 72 ? 22.413 -43.271 -10.931 1.00 31.98 72 GLN A O 1
ATOM 579 N N . PRO A 1 73 ?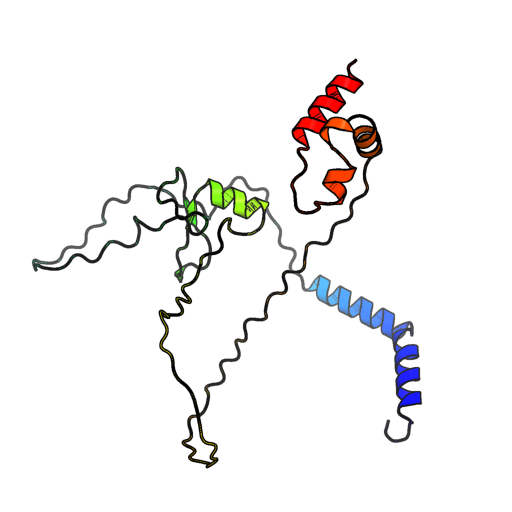 23.657 -42.857 -9.103 1.00 36.47 73 PRO A N 1
ATOM 580 C CA . PRO A 1 73 ? 22.790 -41.827 -8.549 1.00 36.47 73 PRO A CA 1
ATOM 581 C C . PRO A 1 73 ? 23.260 -40.463 -9.073 1.00 36.47 73 PRO A C 1
ATOM 583 O O . PRO A 1 73 ? 24.432 -40.103 -8.955 1.00 36.47 73 PRO A O 1
ATOM 586 N N . GLN A 1 74 ? 22.360 -39.696 -9.688 1.00 37.88 74 GLN A N 1
ATOM 587 C CA . GLN A 1 74 ? 22.708 -38.380 -10.216 1.00 37.88 74 GLN A CA 1
ATOM 588 C C . GLN A 1 74 ? 23.129 -37.409 -9.102 1.00 37.88 74 GLN A C 1
ATOM 590 O O . GLN A 1 74 ? 22.428 -37.183 -8.120 1.00 37.88 74 GLN A O 1
ATOM 595 N N . ASN A 1 75 ? 24.287 -36.801 -9.329 1.00 36.25 75 ASN A N 1
ATOM 596 C CA . ASN A 1 75 ? 24.873 -35.672 -8.621 1.00 36.25 75 ASN A CA 1
ATOM 597 C C . ASN A 1 75 ? 23.855 -34.502 -8.453 1.00 36.25 75 ASN A C 1
ATOM 599 O O . ASN A 1 75 ? 23.503 -33.874 -9.455 1.00 36.25 75 ASN A O 1
ATOM 603 N N . PRO A 1 76 ? 23.384 -34.143 -7.236 1.00 47.94 76 PRO A N 1
ATOM 604 C CA . PRO A 1 76 ? 22.263 -33.201 -7.059 1.00 47.94 76 PRO A CA 1
ATOM 605 C C . PRO A 1 76 ? 22.574 -31.722 -7.360 1.00 47.94 76 PRO A C 1
ATOM 607 O O . PRO A 1 76 ? 21.662 -30.896 -7.402 1.00 47.94 76 PRO A O 1
ATOM 610 N N . LEU A 1 77 ? 23.843 -31.343 -7.551 1.00 51.53 77 LEU A N 1
ATOM 611 C CA . LEU A 1 77 ? 24.255 -29.930 -7.578 1.00 51.53 77 LEU A CA 1
ATOM 612 C C . LEU A 1 77 ? 24.280 -29.270 -8.971 1.00 51.53 77 LEU A C 1
ATOM 614 O O . LEU A 1 77 ? 24.448 -28.052 -9.064 1.00 51.53 77 LEU A O 1
ATOM 618 N N . LEU A 1 78 ? 24.081 -30.022 -10.058 1.00 51.53 78 LEU A N 1
ATOM 619 C CA . LEU A 1 78 ? 24.301 -29.539 -11.434 1.00 51.53 78 LEU A CA 1
ATOM 620 C C . LEU A 1 78 ? 23.054 -29.541 -12.338 1.00 51.53 78 LEU A C 1
ATOM 622 O O . LEU A 1 78 ? 23.191 -29.519 -13.556 1.00 51.53 78 LEU A O 1
ATOM 626 N N . GLY A 1 79 ? 21.835 -29.512 -11.783 1.00 58.75 79 GLY A N 1
ATOM 627 C CA . GLY A 1 79 ? 20.622 -29.637 -12.615 1.00 58.75 79 GLY A CA 1
ATOM 628 C C . GLY A 1 79 ? 19.368 -28.887 -12.170 1.00 58.75 79 GLY A C 1
ATOM 629 O O . GLY A 1 79 ? 18.394 -28.861 -12.918 1.00 58.75 79 GLY A O 1
ATOM 630 N N . ARG A 1 80 ? 19.340 -28.253 -10.988 1.00 74.69 80 ARG A N 1
ATOM 631 C CA . ARG A 1 80 ? 18.072 -27.713 -10.465 1.00 74.69 80 ARG A CA 1
ATOM 632 C C . ARG A 1 80 ? 17.589 -26.509 -11.271 1.00 74.69 80 ARG A C 1
ATOM 634 O O . ARG A 1 80 ? 18.300 -25.519 -11.413 1.00 74.69 80 ARG A O 1
ATOM 641 N N . ALA A 1 81 ? 16.388 -26.553 -11.816 1.00 87.12 81 ALA A N 1
ATOM 642 C CA . ALA A 1 81 ? 15.860 -25.414 -12.548 1.00 87.12 81 ALA A CA 1
ATOM 643 C C . ALA A 1 81 ? 15.621 -24.206 -11.618 1.00 87.12 81 ALA A C 1
ATOM 645 O O . ALA A 1 81 ? 15.567 -24.330 -10.395 1.00 87.12 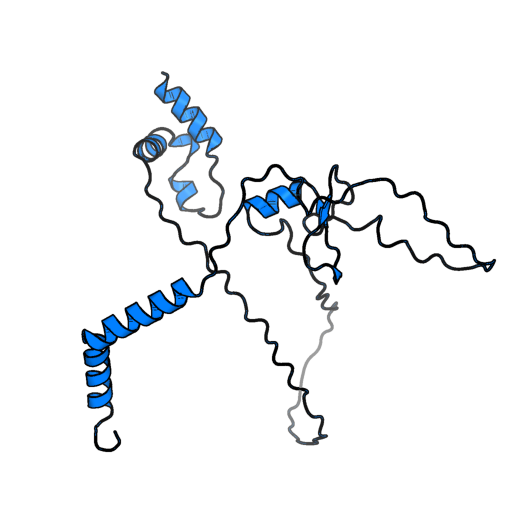81 ALA A O 1
ATOM 646 N N . CYS A 1 82 ? 15.501 -23.013 -12.193 1.00 89.75 82 CYS A N 1
ATOM 647 C CA . CYS A 1 82 ? 15.078 -21.828 -11.461 1.00 89.75 82 CYS A CA 1
ATOM 648 C C . CYS A 1 82 ? 13.708 -22.074 -10.814 1.00 89.75 82 CYS A C 1
ATOM 650 O O . CYS A 1 82 ? 12.748 -22.352 -11.525 1.00 89.75 82 CYS A O 1
ATOM 652 N N . GLU A 1 83 ? 13.588 -21.854 -9.506 1.00 89.56 83 GLU A N 1
ATOM 653 C CA . GLU A 1 83 ? 12.345 -22.100 -8.752 1.00 89.56 83 GLU A CA 1
ATOM 654 C C . GLU A 1 83 ? 11.154 -21.251 -9.247 1.00 89.56 83 GLU A C 1
ATOM 656 O O . GLU A 1 83 ? 10.000 -21.569 -9.007 1.00 89.56 83 GLU A O 1
ATOM 661 N N . SER A 1 84 ? 11.428 -20.157 -9.963 1.00 87.06 84 SER A N 1
ATOM 662 C CA . SER A 1 84 ? 10.414 -19.204 -10.421 1.00 87.06 84 SER A CA 1
ATOM 663 C C . SER A 1 84 ? 10.073 -19.288 -11.907 1.00 87.06 84 SER A C 1
ATOM 665 O O . SER A 1 84 ? 9.089 -18.680 -12.325 1.00 87.06 84 SER A O 1
ATOM 667 N N . CYS A 1 85 ? 10.918 -19.883 -12.743 1.00 88.81 85 CYS A N 1
ATOM 668 C CA . CYS A 1 85 ? 10.678 -19.922 -14.192 1.00 88.81 85 CYS A CA 1
ATOM 669 C C . CYS A 1 85 ? 11.128 -21.222 -14.849 1.00 88.81 85 CYS A C 1
ATOM 671 O O . CYS A 1 85 ? 11.131 -21.299 -16.072 1.00 88.81 85 CYS A O 1
ATOM 673 N N . TYR A 1 86 ? 11.568 -22.193 -14.048 1.00 88.12 86 TYR A N 1
ATOM 674 C CA . TYR A 1 86 ? 12.060 -23.502 -14.465 1.00 88.12 86 TYR A CA 1
ATOM 675 C C . TYR A 1 86 ? 13.160 -23.466 -15.542 1.00 88.12 86 TYR A C 1
ATOM 677 O O . TYR A 1 86 ? 13.462 -24.473 -16.172 1.00 88.12 86 TYR A O 1
ATOM 685 N N . ALA A 1 87 ? 13.831 -22.323 -15.716 1.00 85.31 87 ALA A N 1
ATOM 686 C CA . ALA A 1 87 ? 14.990 -22.222 -16.590 1.00 85.31 87 ALA A CA 1
ATOM 687 C C . ALA A 1 87 ? 16.152 -23.024 -15.998 1.00 85.31 87 ALA A C 1
ATOM 689 O O . ALA A 1 87 ? 16.457 -22.879 -14.815 1.00 85.31 87 ALA A O 1
ATOM 690 N N . THR A 1 88 ? 16.820 -23.830 -16.815 1.00 86.00 88 THR A N 1
ATOM 691 C CA . THR A 1 88 ? 18.011 -24.608 -16.437 1.00 86.00 88 THR A CA 1
ATOM 692 C C . THR A 1 88 ? 19.317 -23.861 -16.710 1.00 86.00 88 THR A C 1
ATOM 694 O O . THR A 1 88 ? 20.365 -24.250 -16.200 1.00 86.00 88 THR A O 1
ATOM 697 N N . GLN A 1 89 ? 19.256 -22.745 -17.443 1.00 84.31 89 GLN A N 1
ATOM 698 C CA . GLN A 1 89 ? 20.399 -21.902 -17.784 1.00 84.31 89 GLN A CA 1
ATOM 699 C C . GLN A 1 89 ? 20.238 -20.489 -17.206 1.00 84.31 89 GLN A C 1
ATOM 701 O O . GLN A 1 89 ? 19.171 -19.877 -17.276 1.00 84.31 89 GLN A O 1
ATOM 706 N N . SER A 1 90 ? 21.318 -19.959 -16.637 1.00 86.38 90 SER A N 1
ATOM 707 C CA . SER A 1 90 ? 21.422 -18.574 -16.177 1.00 86.38 90 SER A CA 1
ATOM 708 C C . SER A 1 90 ? 22.889 -18.166 -16.161 1.00 86.38 90 SER A C 1
ATOM 710 O O . SER A 1 90 ? 23.736 -18.978 -15.798 1.00 86.38 90 SER A O 1
ATOM 712 N N . HIS A 1 91 ? 23.188 -16.909 -16.493 1.00 86.75 91 HIS A N 1
ATOM 713 C CA . HIS A 1 91 ? 24.551 -16.371 -16.386 1.00 86.75 91 HIS A CA 1
ATOM 714 C C . HIS A 1 91 ? 25.022 -16.247 -14.927 1.00 86.75 91 HIS A C 1
ATOM 716 O O . HIS A 1 91 ? 26.215 -16.227 -14.660 1.00 86.75 91 HIS A O 1
ATOM 722 N N . GLN A 1 92 ? 24.084 -16.151 -13.982 1.00 89.56 92 GLN A N 1
ATOM 723 C CA . GLN A 1 92 ? 24.358 -16.080 -12.552 1.00 89.56 92 GLN A CA 1
ATOM 724 C C . GLN A 1 92 ? 23.224 -16.753 -11.781 1.00 89.56 92 GLN A C 1
ATOM 726 O O . GLN A 1 92 ? 22.045 -16.579 -12.113 1.00 89.56 92 GLN A O 1
ATOM 731 N N . TRP A 1 93 ? 23.574 -17.501 -10.741 1.00 90.38 93 TRP A N 1
ATOM 732 C CA . TRP A 1 93 ? 22.615 -18.143 -9.846 1.00 90.38 93 TRP A CA 1
ATOM 733 C C . TRP A 1 93 ? 22.626 -17.480 -8.475 1.00 90.38 93 TRP A C 1
ATOM 735 O O . TRP A 1 93 ? 23.684 -17.060 -7.993 1.00 90.38 93 TRP A O 1
ATOM 745 N N . TYR A 1 94 ? 21.444 -17.398 -7.864 1.00 90.19 94 TYR A N 1
ATOM 746 C CA . TYR A 1 94 ? 21.269 -16.889 -6.511 1.00 90.19 94 TYR A CA 1
ATOM 747 C C . TYR A 1 94 ? 20.560 -17.914 -5.629 1.00 90.19 94 TYR A C 1
ATOM 749 O O . TYR A 1 94 ? 19.543 -18.471 -6.045 1.00 90.19 94 TYR A O 1
ATOM 757 N N . SER A 1 95 ? 21.073 -18.149 -4.424 1.00 89.44 95 SER A N 1
ATOM 758 C CA . SER A 1 95 ? 20.427 -18.989 -3.418 1.00 89.44 95 SER A CA 1
ATOM 759 C C . SER A 1 95 ? 19.187 -18.295 -2.847 1.00 89.44 95 SER A C 1
ATOM 761 O O . SER A 1 95 ? 19.155 -17.079 -2.620 1.00 89.44 95 SER A O 1
ATOM 763 N N . TRP A 1 96 ? 18.129 -19.076 -2.645 1.00 85.12 96 TRP A N 1
ATOM 764 C CA . TRP A 1 96 ? 16.842 -18.619 -2.142 1.00 85.12 96 TRP A CA 1
ATOM 765 C C . TRP A 1 96 ? 16.257 -19.653 -1.175 1.00 85.12 96 TRP A C 1
ATOM 767 O O . TRP A 1 96 ? 16.319 -20.852 -1.423 1.00 85.12 96 TRP A O 1
ATOM 777 N N . GLY A 1 97 ? 15.661 -19.184 -0.080 1.00 79.19 97 GLY A N 1
ATOM 778 C CA . GLY A 1 97 ? 15.011 -20.046 0.905 1.00 79.19 97 GLY A CA 1
ATOM 779 C C . GLY A 1 97 ? 15.963 -20.724 1.907 1.00 79.19 97 GLY A C 1
ATOM 780 O O . GLY A 1 97 ? 17.146 -20.388 1.979 1.00 79.19 97 GLY A O 1
ATOM 781 N N . PRO A 1 98 ? 15.425 -21.631 2.739 1.00 77.19 98 PRO A N 1
ATOM 782 C CA . PRO A 1 98 ? 16.175 -22.338 3.774 1.00 77.19 98 PRO A CA 1
ATOM 783 C C . PRO A 1 98 ? 17.335 -23.189 3.219 1.00 77.19 98 PRO A C 1
ATOM 785 O O . PRO A 1 98 ? 17.214 -23.755 2.127 1.00 77.19 98 PRO A O 1
ATOM 788 N N . PRO A 1 99 ? 18.438 -23.357 3.976 1.00 68.75 99 PRO A N 1
ATOM 789 C CA . PRO A 1 99 ? 19.628 -24.077 3.511 1.00 68.75 99 PRO A CA 1
ATOM 790 C C . PRO A 1 99 ? 19.361 -25.559 3.211 1.00 68.75 99 PRO A C 1
ATOM 792 O O . PRO A 1 99 ? 20.022 -26.137 2.354 1.00 68.75 99 PRO A O 1
ATOM 795 N N . ASN A 1 100 ? 18.364 -26.162 3.864 1.00 73.00 100 ASN A N 1
ATOM 796 C CA . ASN A 1 100 ? 17.953 -27.546 3.633 1.00 73.00 100 ASN A CA 1
ATOM 797 C C . ASN A 1 100 ? 17.220 -27.756 2.298 1.00 73.00 100 ASN A C 1
ATOM 799 O O . ASN A 1 100 ? 17.147 -28.889 1.839 1.00 73.00 100 ASN A O 1
ATOM 803 N N . MET A 1 101 ? 16.680 -26.701 1.674 1.00 72.50 101 MET A N 1
ATOM 804 C CA . MET A 1 101 ? 15.948 -26.817 0.402 1.00 72.50 101 MET A CA 1
ATOM 805 C C . MET A 1 101 ? 16.787 -26.423 -0.820 1.00 72.50 101 MET A C 1
ATOM 807 O O . MET A 1 101 ? 16.391 -26.735 -1.940 1.00 72.50 101 MET A O 1
ATOM 811 N N . GLN A 1 102 ? 17.928 -25.748 -0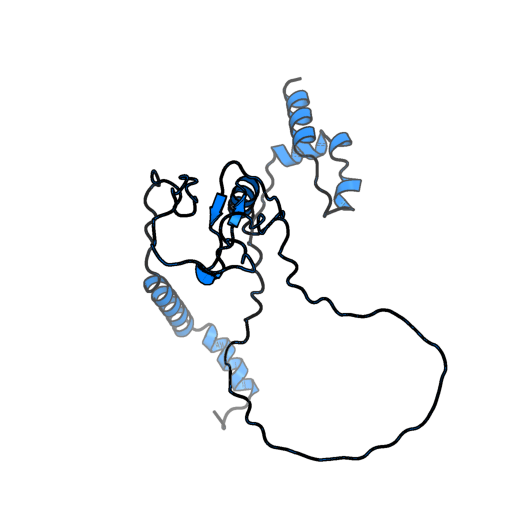.610 1.00 77.50 102 GLN A N 1
ATOM 812 C CA . GLN A 1 102 ? 18.877 -25.314 -1.651 1.00 77.50 102 GLN A CA 1
ATOM 813 C C . GLN A 1 102 ? 18.201 -24.729 -2.907 1.00 77.50 102 GLN A C 1
ATOM 815 O O . GLN A 1 102 ? 18.654 -24.939 -4.036 1.00 77.50 102 GLN A O 1
ATOM 820 N N . CYS A 1 103 ? 17.092 -24.002 -2.739 1.00 86.06 103 CYS A N 1
ATOM 821 C CA . CYS A 1 103 ? 16.386 -23.445 -3.882 1.00 86.06 103 CYS A CA 1
ATOM 822 C C . CYS A 1 103 ? 17.242 -22.347 -4.525 1.00 86.06 103 CYS A C 1
ATOM 824 O O . CYS A 1 103 ? 17.980 -21.619 -3.853 1.00 86.06 103 CYS A O 1
ATOM 826 N N . ARG A 1 104 ? 17.149 -22.219 -5.851 1.00 89.69 104 ARG A N 1
ATOM 827 C CA . ARG A 1 104 ? 17.916 -21.220 -6.599 1.00 89.69 104 ARG A CA 1
ATOM 828 C C . ARG A 1 104 ? 17.064 -20.466 -7.600 1.00 89.69 104 ARG A C 1
ATOM 830 O O . ARG A 1 104 ? 16.138 -21.008 -8.201 1.00 89.69 104 ARG A O 1
ATOM 837 N N . LEU A 1 105 ? 17.417 -19.204 -7.804 1.00 91.56 105 LEU A N 1
ATOM 838 C CA . LEU A 1 105 ? 16.810 -18.326 -8.793 1.00 91.56 105 LEU A CA 1
ATOM 839 C C . LEU A 1 105 ? 17.839 -17.947 -9.853 1.00 91.56 105 LEU A C 1
ATOM 841 O O . LEU A 1 105 ? 18.997 -17.657 -9.543 1.00 91.56 105 LEU A O 1
ATOM 845 N N . CYS A 1 106 ? 17.402 -17.915 -11.112 1.00 92.62 106 CYS A N 1
ATOM 846 C CA . CYS A 1 106 ? 18.177 -17.291 -12.178 1.00 92.62 106 CYS A CA 1
ATOM 847 C C . CYS A 1 106 ? 18.279 -15.777 -11.937 1.00 92.62 106 CYS A C 1
ATOM 849 O O . CYS A 1 106 ? 17.477 -15.196 -11.199 1.00 92.62 106 CYS A O 1
ATOM 851 N N . ALA A 1 107 ? 19.225 -15.111 -12.598 1.00 91.94 107 ALA A N 1
ATOM 852 C CA . ALA A 1 107 ? 19.474 -13.686 -12.397 1.00 91.94 107 ALA A CA 1
ATOM 853 C C . ALA A 1 107 ? 18.231 -12.812 -12.626 1.00 91.94 107 ALA A C 1
ATOM 855 O O . ALA A 1 107 ? 17.953 -11.892 -11.856 1.00 91.94 107 ALA A O 1
ATOM 856 N N . ILE A 1 108 ? 17.432 -13.147 -13.642 1.00 91.94 108 ILE A N 1
ATOM 857 C CA . ILE A 1 108 ? 16.195 -12.428 -13.969 1.00 91.94 108 ILE A CA 1
ATOM 858 C C . ILE A 1 108 ? 15.169 -12.587 -12.838 1.00 91.94 108 ILE A C 1
ATOM 860 O O . ILE A 1 108 ? 14.573 -11.603 -12.397 1.00 91.94 108 ILE A O 1
ATOM 864 N N . CYS A 1 109 ? 14.987 -13.807 -12.325 1.00 92.19 109 CYS A N 1
ATOM 865 C CA . CYS A 1 109 ? 14.036 -14.075 -11.246 1.00 92.19 109 CYS A CA 1
ATOM 866 C C . CYS A 1 109 ? 14.503 -13.514 -9.898 1.00 92.19 109 CYS A C 1
ATOM 868 O O . CYS A 1 109 ? 13.674 -13.077 -9.107 1.00 92.19 109 CYS A O 1
ATOM 870 N N . TRP A 1 110 ? 15.813 -13.443 -9.655 1.00 91.12 110 TRP A N 1
ATOM 871 C CA . TRP A 1 110 ? 16.375 -12.766 -8.486 1.00 91.12 110 TRP A CA 1
ATOM 872 C C . TRP A 1 110 ? 16.070 -11.262 -8.491 1.00 91.12 110 TRP A C 1
ATOM 874 O O . TRP A 1 110 ? 15.622 -10.703 -7.489 1.00 91.12 110 TRP A O 1
ATOM 884 N N . LEU A 1 111 ? 16.254 -10.595 -9.636 1.00 91.12 111 LEU A N 1
ATOM 885 C CA . LEU A 1 111 ? 15.897 -9.182 -9.797 1.00 91.12 111 LEU A CA 1
ATOM 886 C C . LEU A 1 111 ? 14.387 -8.954 -9.661 1.00 91.12 111 LEU A C 1
ATOM 888 O O . LEU A 1 111 ? 13.969 -7.991 -9.015 1.00 91.12 111 LEU A O 1
ATOM 892 N N . TYR A 1 112 ? 13.576 -9.847 -10.232 1.00 90.19 112 TYR A N 1
ATOM 893 C CA . TYR A 1 112 ? 12.122 -9.819 -10.085 1.00 90.19 112 TYR A CA 1
ATOM 894 C C . TYR A 1 112 ? 11.708 -9.943 -8.614 1.00 90.19 112 TYR A C 1
ATOM 896 O O . TYR A 1 112 ? 10.945 -9.113 -8.120 1.00 90.19 112 TYR A O 1
ATOM 904 N N . TRP A 1 113 ? 12.269 -10.914 -7.891 1.00 88.12 113 TRP A N 1
ATOM 905 C CA . TRP A 1 113 ? 12.006 -11.110 -6.469 1.00 88.12 113 TRP A CA 1
ATOM 906 C C . TRP A 1 113 ? 12.370 -9.869 -5.645 1.00 88.12 113 TRP A C 1
ATOM 908 O O . TRP A 1 113 ? 11.547 -9.417 -4.852 1.00 88.12 113 TRP A O 1
ATOM 918 N N . LYS A 1 114 ? 13.528 -9.238 -5.893 1.00 86.06 114 LYS A N 1
ATOM 919 C CA . LYS A 1 114 ? 13.905 -7.979 -5.221 1.00 86.06 114 LYS A CA 1
ATOM 920 C C . LYS A 1 114 ? 12.911 -6.839 -5.471 1.00 86.06 114 LYS A C 1
ATOM 922 O O . LYS A 1 114 ? 12.725 -6.002 -4.595 1.00 86.06 114 LYS A O 1
ATOM 927 N N . LYS A 1 115 ? 12.294 -6.781 -6.657 1.00 83.88 115 LYS A N 1
ATOM 928 C CA . LYS A 1 115 ? 11.356 -5.711 -7.033 1.00 83.88 115 LYS A CA 1
ATOM 929 C C . LYS A 1 115 ? 9.933 -5.953 -6.517 1.00 83.88 115 LYS A C 1
ATOM 931 O O . LYS A 1 115 ? 9.270 -4.999 -6.127 1.00 83.88 115 LYS A O 1
ATOM 936 N N . TYR A 1 116 ? 9.459 -7.196 -6.539 1.00 86.50 116 TYR A N 1
ATOM 937 C CA . TYR A 1 116 ? 8.047 -7.524 -6.296 1.00 86.50 116 TYR A CA 1
ATOM 938 C C . TYR A 1 116 ? 7.804 -8.373 -5.037 1.00 86.50 116 TYR A C 1
ATOM 940 O O . TYR A 1 116 ? 6.652 -8.608 -4.670 1.00 86.50 116 TYR A O 1
ATOM 948 N N . GLY A 1 117 ? 8.860 -8.838 -4.361 1.00 85.31 117 GLY A N 1
ATOM 949 C CA . GLY A 1 117 ? 8.767 -9.629 -3.129 1.00 85.31 117 GLY A CA 1
ATOM 950 C C . GLY A 1 117 ? 8.128 -11.009 -3.317 1.00 85.31 117 GLY A C 1
ATOM 951 O O . GLY A 1 117 ? 7.528 -11.542 -2.385 1.00 85.31 117 GLY A O 1
ATOM 952 N N . GLY A 1 118 ? 8.195 -11.580 -4.523 1.00 84.88 118 GLY A N 1
ATOM 953 C CA . GLY A 1 118 ? 7.605 -12.877 -4.858 1.00 84.88 118 GLY A CA 1
ATOM 954 C C . GLY A 1 118 ? 8.239 -13.505 -6.096 1.00 84.88 118 GLY A C 1
ATOM 955 O O . GLY A 1 118 ? 8.951 -12.830 -6.839 1.00 84.88 118 GLY A O 1
ATOM 956 N N . LEU A 1 119 ? 7.994 -14.800 -6.303 1.00 83.94 119 LEU A N 1
ATOM 957 C CA . LEU A 1 119 ? 8.407 -15.514 -7.512 1.00 83.94 119 LEU A CA 1
ATOM 958 C C . LEU A 1 119 ? 7.422 -15.227 -8.658 1.00 83.94 119 LEU A C 1
ATOM 960 O O . LEU A 1 119 ? 6.243 -14.969 -8.423 1.00 83.94 119 LEU A O 1
ATOM 964 N N . LYS A 1 120 ? 7.912 -15.240 -9.901 1.00 73.69 120 LYS A N 1
ATOM 965 C CA . LYS A 1 120 ? 7.119 -15.037 -11.127 1.00 73.69 120 LYS A CA 1
ATOM 966 C C . LYS A 1 120 ? 6.112 -16.170 -11.346 1.00 73.69 120 LYS A C 1
ATOM 968 O O . LYS A 1 120 ? 5.000 -15.907 -11.786 1.00 73.69 120 LYS A O 1
ATOM 973 N N . MET A 1 121 ? 6.505 -17.395 -11.014 1.00 75.12 121 MET A N 1
ATOM 974 C CA . MET A 1 121 ? 5.646 -18.576 -10.959 1.00 75.12 121 MET A CA 1
ATOM 975 C C . MET A 1 121 ? 5.808 -19.142 -9.544 1.00 75.12 121 MET A C 1
ATOM 977 O O . MET A 1 121 ? 6.920 -19.536 -9.195 1.00 75.12 121 MET A O 1
ATOM 981 N N . PRO A 1 122 ? 4.781 -19.106 -8.682 1.00 58.69 122 PRO A N 1
ATOM 982 C CA . PRO A 1 122 ? 4.794 -19.874 -7.444 1.00 58.69 122 PRO A CA 1
ATOM 983 C C . PRO A 1 122 ? 4.870 -21.360 -7.803 1.00 58.69 122 PRO A C 1
ATOM 985 O O . PRO A 1 122 ? 4.106 -21.806 -8.659 1.00 58.69 122 PRO A O 1
ATOM 988 N N . THR A 1 123 ? 5.800 -22.098 -7.198 1.00 56.28 123 THR A N 1
ATOM 989 C CA . THR A 1 123 ? 5.956 -23.539 -7.412 1.00 56.28 123 THR A CA 1
ATOM 990 C C . THR A 1 123 ? 4.599 -24.218 -7.224 1.00 56.28 123 THR A C 1
ATOM 992 O O . THR A 1 123 ? 3.979 -24.070 -6.170 1.00 56.28 123 THR A O 1
ATOM 995 N N . GLN A 1 124 ? 4.121 -24.939 -8.240 1.00 46.56 124 GLN A N 1
ATOM 996 C CA . GLN A 1 124 ? 3.035 -25.896 -8.052 1.00 46.56 124 GLN A CA 1
ATOM 997 C C . GLN A 1 124 ? 3.628 -27.044 -7.230 1.00 46.56 124 GLN A C 1
ATOM 999 O O . GLN A 1 124 ? 4.280 -27.924 -7.780 1.00 46.56 124 GLN A O 1
ATOM 1004 N N . SER A 1 125 ? 3.525 -26.981 -5.903 1.00 39.22 125 SER A N 1
ATOM 1005 C CA . SER A 1 125 ? 3.711 -28.176 -5.085 1.00 39.22 125 SER A CA 1
ATOM 1006 C C . SER A 1 125 ? 2.572 -29.124 -5.444 1.00 39.22 125 SER A C 1
ATOM 1008 O O . SER A 1 125 ? 1.411 -28.758 -5.272 1.00 39.22 125 SER A O 1
ATOM 1010 N N . GLU A 1 126 ? 2.927 -30.271 -6.008 1.00 38.88 126 GLU A N 1
ATOM 1011 C CA . GLU A 1 126 ? 2.046 -31.342 -6.459 1.00 38.88 126 GLU A CA 1
ATOM 1012 C C . GLU A 1 126 ? 0.928 -31.633 -5.444 1.00 38.88 126 GLU A C 1
ATOM 1014 O O . GLU A 1 126 ? 1.145 -32.248 -4.405 1.00 38.88 126 GLU A O 1
ATOM 1019 N N . GLU A 1 127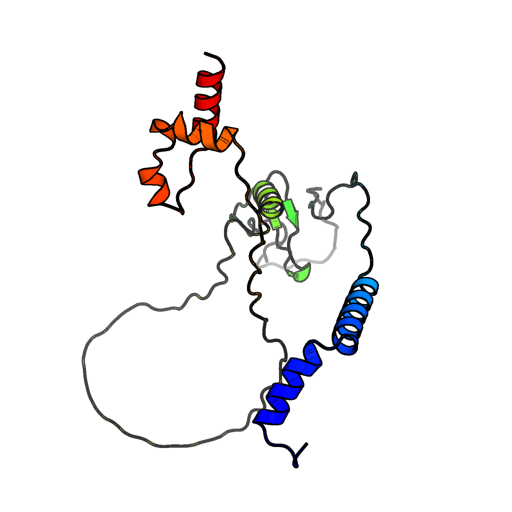 ? -0.291 -31.210 -5.766 1.00 37.81 127 GLU A N 1
ATOM 1020 C CA . GLU A 1 127 ? -1.505 -31.896 -5.334 1.00 37.81 127 GLU A CA 1
ATOM 1021 C C . GLU A 1 127 ? -2.142 -32.449 -6.610 1.00 37.81 127 GLU A C 1
ATOM 1023 O O . GLU A 1 127 ? -3.164 -31.969 -7.101 1.00 37.81 127 GLU A O 1
ATOM 1028 N N . GLU A 1 128 ? -1.446 -33.412 -7.225 1.00 34.88 128 GLU A N 1
ATOM 1029 C CA . GLU A 1 128 ? -1.960 -34.172 -8.359 1.00 34.88 128 GLU A CA 1
ATOM 1030 C C . GLU A 1 128 ? -3.041 -35.115 -7.836 1.00 34.88 128 GLU A C 1
ATOM 1032 O O . GLU A 1 128 ? -2.829 -36.268 -7.465 1.00 34.88 128 GLU A O 1
ATOM 1037 N N . LYS A 1 129 ? -4.237 -34.541 -7.732 1.00 35.12 129 LYS A N 1
ATOM 1038 C CA . LYS A 1 129 ? -5.496 -35.233 -7.518 1.00 35.12 129 LYS A CA 1
ATOM 1039 C C . LYS A 1 129 ? -5.707 -36.156 -8.720 1.00 35.12 129 LYS A C 1
ATOM 1041 O O . LYS A 1 129 ? -6.272 -35.753 -9.733 1.00 35.12 129 LYS A O 1
ATOM 1046 N N . LEU A 1 130 ? -5.205 -37.384 -8.617 1.00 35.22 130 LEU A N 1
ATOM 1047 C CA . LEU A 1 130 ? -5.496 -38.470 -9.547 1.00 35.22 130 LEU A CA 1
ATOM 1048 C C . LEU A 1 130 ? -7.018 -38.609 -9.685 1.00 35.22 130 LEU A C 1
ATOM 1050 O O . LEU A 1 130 ? -7.707 -39.004 -8.745 1.00 35.22 130 LEU A O 1
ATOM 1054 N N . SER A 1 131 ? -7.549 -38.258 -10.851 1.00 33.09 131 SER A N 1
ATOM 1055 C CA . SER A 1 131 ? -8.856 -38.698 -11.348 1.00 33.09 131 SER A CA 1
ATOM 1056 C C . SER A 1 131 ? -8.903 -38.520 -12.864 1.00 33.09 131 SER A C 1
ATOM 1058 O O . SER A 1 131 ? -8.831 -37.398 -13.364 1.00 33.09 131 SER A O 1
ATOM 1060 N N . PRO A 1 132 ? -9.026 -39.633 -13.594 1.00 35.38 132 PRO A N 1
ATOM 1061 C CA . PRO A 1 132 ? -10.036 -39.769 -14.649 1.00 35.38 132 PRO A CA 1
ATOM 1062 C C . PRO A 1 132 ? -10.721 -41.154 -14.501 1.00 35.38 132 PRO A C 1
ATOM 1064 O O . PRO A 1 132 ? -10.097 -42.089 -14.019 1.00 35.38 132 PRO A O 1
ATOM 1067 N N . SER A 1 133 ? -11.967 -41.459 -14.859 1.00 29.30 133 SER A N 1
ATOM 1068 C CA . SER A 1 133 ? -13.061 -40.828 -15.611 1.00 29.30 133 SER A CA 1
ATOM 1069 C C . SER A 1 133 ? -14.352 -41.669 -15.331 1.00 29.30 133 SER A C 1
ATOM 1071 O O . SER A 1 133 ? -14.312 -42.469 -14.395 1.00 29.30 133 SER A O 1
ATOM 1073 N N . PRO A 1 134 ? -15.508 -41.529 -16.028 1.00 43.69 134 PRO A N 1
ATOM 1074 C CA . PRO A 1 134 ? -16.842 -41.744 -15.462 1.00 43.69 134 PRO A CA 1
ATOM 1075 C C . PRO A 1 134 ? -17.396 -43.153 -15.727 1.00 43.69 134 PRO A C 1
ATOM 1077 O O . PRO A 1 134 ? -16.923 -43.870 -16.603 1.00 43.69 134 PRO A O 1
ATOM 1080 N N . THR A 1 135 ? -18.463 -43.532 -15.030 1.00 27.88 135 THR A N 1
ATOM 1081 C CA . THR A 1 135 ? -19.458 -44.483 -15.547 1.00 27.88 135 THR A CA 1
ATOM 1082 C C . THR A 1 135 ? -20.781 -44.303 -14.813 1.00 27.88 135 THR A C 1
ATOM 1084 O O . THR A 1 135 ? -20.845 -43.837 -13.678 1.00 27.88 135 THR A O 1
ATOM 1087 N N . THR A 1 136 ? -21.815 -44.575 -15.584 1.00 34.03 136 THR A N 1
ATOM 1088 C CA . THR A 1 136 ? -23.227 -44.252 -15.454 1.00 34.03 136 THR A CA 1
ATOM 1089 C C . THR A 1 136 ? -23.959 -45.206 -14.495 1.00 34.03 136 THR A C 1
ATOM 1091 O O . THR A 1 136 ? -23.422 -46.248 -14.129 1.00 34.03 136 THR A O 1
ATOM 1094 N N . GLU A 1 137 ? -25.221 -44.866 -14.208 1.00 29.30 137 GLU A N 1
ATOM 1095 C CA . GLU A 1 137 ? -26.313 -45.683 -13.637 1.00 29.30 137 GLU A CA 1
ATOM 1096 C C . GLU A 1 137 ? -26.594 -45.573 -12.111 1.00 29.30 137 GLU A C 1
ATOM 1098 O O . GLU A 1 137 ? -25.722 -45.645 -11.251 1.00 29.30 137 GLU A O 1
ATOM 1103 N N . ASP A 1 138 ? -27.883 -45.363 -11.824 1.00 29.17 138 ASP A N 1
ATOM 1104 C CA . ASP A 1 138 ? -28.588 -44.959 -10.587 1.00 29.17 138 ASP A CA 1
ATOM 1105 C C . ASP A 1 138 ? -29.101 -46.210 -9.790 1.00 29.17 138 ASP A C 1
ATOM 1107 O O . ASP A 1 138 ? -28.766 -47.334 -10.162 1.00 29.17 138 ASP A O 1
ATOM 1111 N N . PRO A 1 139 ? -30.100 -46.150 -8.875 1.00 46.38 139 PRO A N 1
ATOM 1112 C CA . PRO A 1 139 ? -30.204 -45.595 -7.513 1.00 46.38 139 PRO A CA 1
ATOM 1113 C C . PRO A 1 139 ? -30.395 -46.688 -6.412 1.00 46.38 139 PRO A C 1
ATOM 1115 O O . PRO A 1 139 ? -30.787 -47.816 -6.706 1.00 46.38 139 PRO A O 1
ATOM 1118 N N . ARG A 1 140 ? -30.317 -46.287 -5.121 1.00 29.92 140 ARG A N 1
ATOM 1119 C CA . ARG A 1 140 ? -31.195 -46.668 -3.963 1.00 29.92 140 ARG A CA 1
ATOM 1120 C C . ARG A 1 140 ? -30.480 -47.091 -2.650 1.00 29.92 140 ARG A C 1
ATOM 1122 O O . ARG A 1 140 ? -29.542 -47.871 -2.628 1.00 29.92 140 ARG A O 1
ATOM 1129 N N . VAL A 1 141 ? -31.138 -46.682 -1.552 1.00 30.47 141 VAL A N 1
ATOM 1130 C CA . VAL A 1 141 ? -31.214 -47.263 -0.186 1.00 30.47 141 VAL A CA 1
ATOM 1131 C C . VAL A 1 141 ? -30.298 -46.719 0.936 1.00 30.47 141 VAL A C 1
ATOM 1133 O O . VAL A 1 141 ? -29.142 -47.071 1.121 1.00 30.47 141 VAL A O 1
ATOM 1136 N N . ARG A 1 142 ? -30.965 -45.915 1.772 1.00 35.88 142 ARG A N 1
ATOM 1137 C CA . ARG A 1 142 ? -30.810 -45.596 3.204 1.00 35.88 142 ARG A CA 1
ATOM 1138 C C . ARG A 1 142 ? -30.375 -46.771 4.104 1.00 35.88 142 ARG A C 1
ATOM 1140 O O . ARG A 1 142 ? -31.054 -47.789 4.073 1.00 35.88 142 ARG A O 1
ATOM 1147 N N . SER A 1 143 ? -29.410 -46.575 5.019 1.00 28.69 143 SER A N 1
ATOM 1148 C CA . SER A 1 143 ? -29.449 -47.079 6.419 1.00 28.69 143 SER A CA 1
ATOM 1149 C C . SER A 1 143 ? -28.267 -46.616 7.296 1.00 28.69 143 SER A C 1
ATOM 1151 O O . SER A 1 143 ? -27.122 -46.574 6.863 1.00 28.69 143 SER A O 1
ATOM 1153 N N . HIS A 1 144 ? -28.590 -46.274 8.548 1.00 39.34 144 HIS A N 1
ATOM 1154 C CA . HIS A 1 144 ? -27.699 -46.030 9.695 1.00 39.34 144 HIS A CA 1
ATOM 1155 C C . HIS A 1 144 ? -27.048 -47.332 10.213 1.00 39.34 144 HIS A C 1
ATOM 1157 O O . HIS A 1 144 ? -27.695 -48.359 10.089 1.00 39.34 144 HIS A O 1
ATOM 1163 N N . VAL A 1 145 ? -25.864 -47.255 10.861 1.00 33.50 145 VAL A N 1
ATOM 1164 C CA . VAL A 1 145 ? -25.412 -47.841 12.174 1.00 33.50 145 VAL A CA 1
ATOM 1165 C C . VAL A 1 145 ? -23.880 -47.596 12.276 1.00 33.50 145 VAL A C 1
ATOM 1167 O O . VAL A 1 145 ? -23.141 -47.975 11.384 1.00 33.50 145 VAL A O 1
ATOM 1170 N N . SER A 1 146 ? -23.373 -46.693 13.128 1.00 29.98 146 SER A N 1
ATOM 1171 C CA . SER A 1 146 ? -22.880 -46.831 14.522 1.00 29.98 146 SER A CA 1
ATOM 1172 C C . SER A 1 146 ? -21.612 -47.681 14.776 1.00 29.98 146 SER A C 1
ATOM 1174 O O . SER A 1 146 ? -21.618 -48.886 14.584 1.00 29.98 146 SER A O 1
ATOM 1176 N N . ARG A 1 147 ? -20.612 -47.001 15.376 1.00 33.38 147 ARG A N 1
ATOM 1177 C CA . ARG A 1 147 ? -19.572 -47.448 16.335 1.00 33.38 147 ARG A CA 1
ATOM 1178 C C . ARG A 1 147 ? -18.607 -48.576 15.938 1.00 33.38 147 ARG A C 1
ATOM 1180 O O . ARG A 1 147 ? -18.970 -49.739 15.976 1.00 33.38 147 ARG A O 1
ATOM 1187 N N . GLN A 1 148 ? -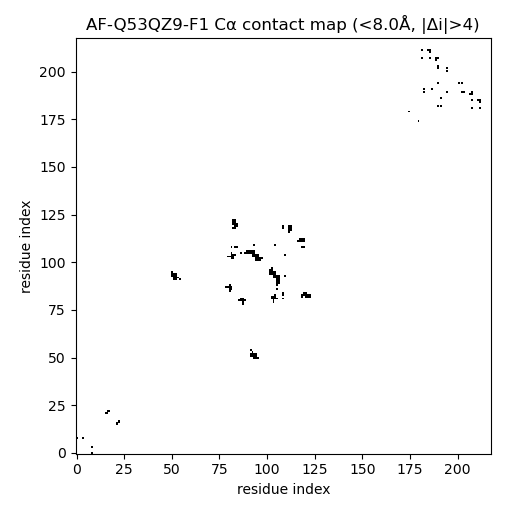17.317 -48.232 15.890 1.00 35.94 148 GLN A N 1
ATOM 1188 C CA . GLN A 1 148 ? -16.339 -48.755 16.855 1.00 35.94 148 GLN A CA 1
ATOM 1189 C C . GLN A 1 148 ? -15.104 -47.847 16.933 1.00 35.94 148 GLN A C 1
ATOM 1191 O O . GLN A 1 148 ? -14.547 -47.415 15.929 1.00 35.94 148 GLN A O 1
ATOM 1196 N N . ALA A 1 149 ? -14.749 -47.506 18.169 1.00 30.83 149 ALA A N 1
ATOM 1197 C CA . ALA A 1 149 ? -13.600 -46.706 18.543 1.00 30.83 149 ALA A CA 1
ATOM 1198 C C . ALA A 1 149 ? -12.370 -47.609 18.686 1.00 30.83 149 ALA A C 1
ATOM 1200 O O . ALA A 1 149 ? -12.450 -48.634 19.358 1.00 30.83 149 ALA A O 1
ATOM 1201 N N . MET A 1 150 ? -11.230 -47.181 18.146 1.00 34.44 150 MET A N 1
ATOM 1202 C CA . MET A 1 150 ? -9.920 -47.575 18.655 1.00 34.44 150 MET A CA 1
ATOM 1203 C C . MET A 1 150 ? -9.072 -46.324 18.835 1.00 34.44 150 MET A C 1
ATOM 1205 O O . MET A 1 150 ? -9.015 -45.436 17.986 1.00 34.44 150 MET A O 1
ATOM 1209 N N . GLN A 1 151 ? -8.508 -46.238 20.030 1.00 38.38 151 GLN A N 1
ATOM 1210 C CA . GLN A 1 151 ? -7.797 -45.100 20.572 1.00 38.38 151 GLN A CA 1
ATOM 1211 C C . GLN A 1 151 ? -6.436 -44.945 19.888 1.00 38.38 151 GLN A C 1
ATOM 1213 O O . GLN A 1 151 ? -5.594 -45.833 19.964 1.00 38.38 151 GLN A O 1
ATOM 1218 N N . GLY A 1 152 ? -6.211 -43.787 19.273 1.00 34.78 152 GLY A N 1
ATOM 1219 C CA . GLY A 1 152 ? -4.900 -43.316 18.841 1.00 34.78 152 GLY A CA 1
ATOM 1220 C C . GLY A 1 152 ? -4.786 -41.841 19.203 1.00 34.78 152 GLY A C 1
ATOM 1221 O O . GLY A 1 152 ? -5.479 -41.002 18.636 1.00 34.78 152 GLY A O 1
ATOM 1222 N N . MET A 1 153 ? -3.975 -41.531 20.211 1.00 42.72 153 MET A N 1
ATOM 1223 C CA . MET A 1 153 ? -3.716 -40.169 20.677 1.00 42.72 153 MET A CA 1
ATOM 1224 C C . MET A 1 153 ? -3.137 -39.303 19.543 1.00 42.72 153 MET A C 1
ATOM 1226 O O . MET A 1 153 ? -2.101 -39.673 18.988 1.00 42.72 153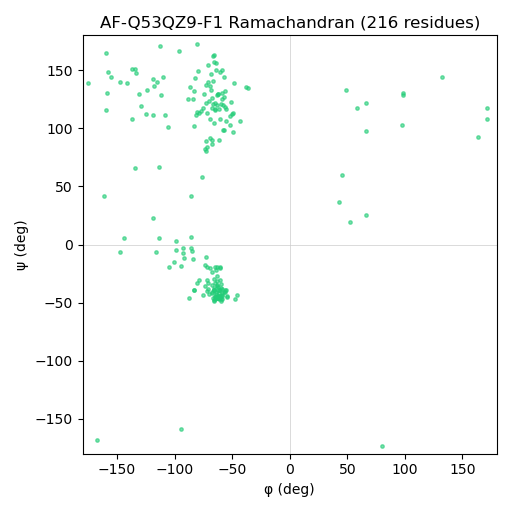 MET A O 1
ATOM 1230 N N . PRO A 1 154 ? -3.720 -38.137 19.201 1.00 38.09 154 PRO A N 1
ATOM 1231 C CA . PRO A 1 154 ? -3.080 -37.224 18.269 1.00 38.09 154 PRO A CA 1
ATOM 1232 C C . PRO A 1 154 ? -1.960 -36.475 18.996 1.00 38.09 154 PRO A C 1
ATOM 1234 O O . PRO A 1 154 ? -2.199 -35.680 19.909 1.00 38.09 154 PRO A O 1
ATOM 1237 N N . VAL A 1 155 ? -0.720 -36.721 18.570 1.00 43.97 155 VAL A N 1
ATOM 1238 C CA . VAL A 1 155 ? 0.429 -35.882 18.917 1.00 43.97 155 VAL A CA 1
ATOM 1239 C C . VAL A 1 155 ? 0.108 -34.454 18.490 1.00 43.97 155 VAL A C 1
ATOM 1241 O O . VAL A 1 155 ? -0.152 -34.149 17.325 1.00 43.97 155 VAL A O 1
ATOM 1244 N N . ARG A 1 156 ? 0.076 -33.574 19.484 1.00 39.53 156 ARG A N 1
ATOM 1245 C CA . ARG A 1 156 ? -0.278 -32.166 19.368 1.00 39.53 156 ARG A CA 1
ATOM 1246 C C . ARG A 1 156 ? 0.863 -31.413 18.678 1.00 39.53 156 ARG A C 1
ATOM 1248 O O . ARG A 1 156 ? 1.655 -30.753 19.339 1.00 39.53 156 ARG A O 1
ATOM 1255 N N . ASN A 1 157 ? 0.933 -31.475 17.349 1.00 35.00 157 ASN A N 1
ATOM 1256 C CA . ASN A 1 157 ? 1.736 -30.531 16.573 1.00 35.00 157 ASN A CA 1
ATOM 1257 C C . ASN A 1 157 ? 1.037 -29.166 16.584 1.00 35.00 157 ASN A C 1
ATOM 1259 O O . ASN A 1 157 ? 0.211 -28.831 15.735 1.00 35.00 157 ASN A O 1
ATOM 1263 N N . THR A 1 158 ? 1.369 -28.358 17.589 1.00 46.31 158 THR A N 1
ATOM 1264 C CA . THR A 1 158 ? 1.108 -26.920 17.600 1.00 46.31 158 THR A CA 1
ATOM 1265 C C . THR A 1 158 ? 1.980 -26.256 16.539 1.00 46.31 158 THR A C 1
ATOM 1267 O O . THR A 1 158 ? 3.091 -25.810 16.808 1.00 46.31 158 THR A O 1
ATOM 1270 N N . GLY A 1 159 ? 1.476 -26.217 15.314 1.00 40.28 159 GLY A N 1
ATOM 1271 C CA . GLY A 1 159 ? 2.158 -25.605 14.181 1.00 40.28 159 GLY A CA 1
ATOM 1272 C C . GLY A 1 159 ? 1.188 -25.308 13.053 1.00 40.28 159 GLY A C 1
ATOM 1273 O O . GLY A 1 159 ? 1.490 -25.576 11.899 1.00 40.28 159 GLY A O 1
ATOM 1274 N N . SER A 1 160 ? -0.000 -24.799 13.387 1.00 33.75 160 SER A N 1
ATOM 1275 C CA . SER A 1 160 ? -0.910 -24.234 12.394 1.00 33.75 160 SER A CA 1
ATOM 1276 C C . SER A 1 160 ? -0.142 -23.141 11.632 1.00 33.75 160 SER A C 1
ATOM 1278 O O . SER A 1 160 ? 0.302 -22.178 12.275 1.00 33.75 160 SER A O 1
ATOM 1280 N N . PRO A 1 161 ? 0.086 -23.267 10.309 1.00 45.94 161 PRO A N 1
ATOM 1281 C CA . PRO A 1 161 ? 0.650 -22.176 9.543 1.00 45.94 161 PRO A CA 1
ATOM 1282 C C . PRO A 1 161 ? -0.413 -21.093 9.582 1.00 45.94 161 PRO A C 1
ATOM 1284 O O . PRO A 1 161 ? -1.461 -21.212 8.951 1.00 45.94 161 PRO A O 1
ATOM 1287 N N . LYS A 1 162 ? -0.185 -20.054 10.392 1.00 43.78 162 LYS A N 1
ATOM 1288 C CA . LYS A 1 162 ? -0.998 -18.844 10.327 1.00 43.78 162 LYS A CA 1
ATOM 1289 C C . LYS A 1 162 ? -1.010 -18.468 8.857 1.00 43.78 162 LYS A C 1
ATOM 1291 O O . LYS A 1 162 ? 0.047 -18.144 8.317 1.00 43.78 162 LYS A O 1
ATOM 1296 N N . SER A 1 163 ? -2.171 -18.569 8.215 1.00 46.72 163 SER A N 1
ATOM 1297 C CA . SER A 1 163 ? -2.381 -18.026 6.887 1.00 46.72 163 SER A CA 1
ATOM 1298 C C . SE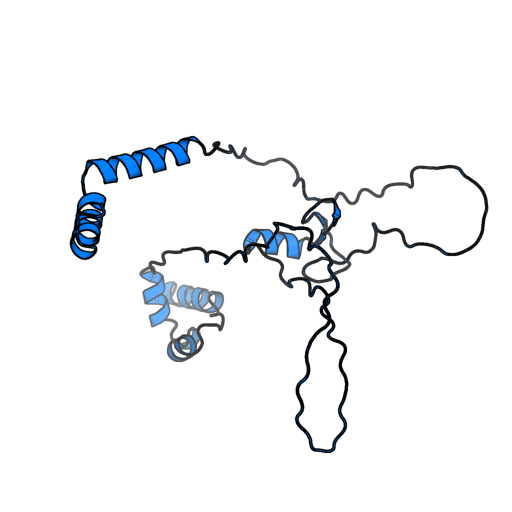R A 1 163 ? -1.922 -16.581 6.979 1.00 46.72 163 SER A C 1
ATOM 1300 O O . SER A 1 163 ? -2.573 -15.756 7.627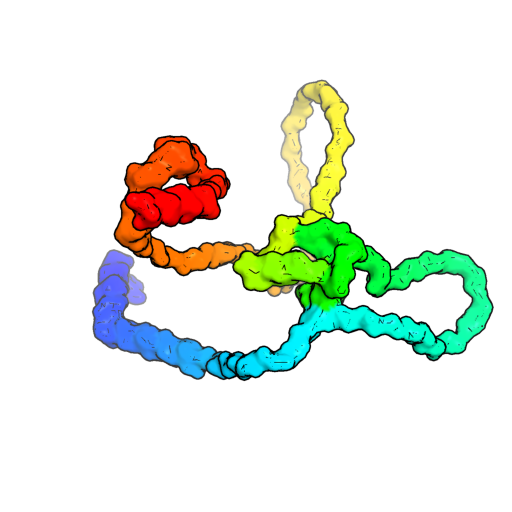 1.00 46.72 163 SER A O 1
ATOM 1302 N N . ALA A 1 164 ? -0.735 -16.299 6.452 1.00 47.38 164 ALA A N 1
ATOM 1303 C CA . ALA A 1 164 ? -0.213 -14.959 6.391 1.00 47.38 164 ALA A CA 1
ATOM 1304 C C . ALA A 1 164 ? -1.125 -14.249 5.401 1.00 47.38 164 ALA A C 1
ATOM 1306 O O . ALA A 1 164 ? -0.916 -14.306 4.190 1.00 47.38 164 ALA A O 1
ATOM 1307 N N . VAL A 1 165 ? -2.199 -13.646 5.915 1.00 55.78 165 VAL A N 1
ATOM 1308 C CA . VAL A 1 165 ? -2.957 -12.644 5.186 1.00 55.78 165 VAL A CA 1
ATOM 1309 C C . VAL A 1 165 ? -1.917 -11.588 4.874 1.00 55.78 165 VAL A C 1
ATOM 1311 O O . VAL A 1 165 ? -1.497 -10.837 5.749 1.00 55.78 165 VAL A O 1
ATOM 1314 N N . LYS A 1 166 ? -1.390 -11.649 3.651 1.00 60.00 166 LYS A N 1
ATOM 1315 C CA . LYS A 1 166 ? -0.372 -10.752 3.133 1.00 60.00 166 LYS A CA 1
ATOM 1316 C C . LYS A 1 166 ? -0.959 -9.359 3.265 1.00 60.00 166 LYS A C 1
ATOM 1318 O O . LYS A 1 166 ? -1.813 -8.981 2.463 1.00 60.00 166 LYS A O 1
ATOM 1323 N N . THR A 1 167 ? -0.578 -8.648 4.324 1.00 56.06 167 THR A N 1
ATOM 1324 C CA . THR A 1 167 ? -1.025 -7.285 4.579 1.00 56.06 167 THR A CA 1
ATOM 1325 C C . THR A 1 167 ? -0.659 -6.498 3.336 1.00 56.06 167 THR A C 1
ATOM 1327 O O . THR A 1 167 ? 0.522 -6.312 3.037 1.00 56.06 167 THR A O 1
ATOM 1330 N N . ARG A 1 168 ? -1.667 -6.155 2.527 1.00 75.81 168 ARG A N 1
ATOM 1331 C CA . ARG A 1 168 ? -1.449 -5.380 1.308 1.00 75.81 168 ARG A CA 1
ATOM 1332 C C . ARG A 1 168 ? -0.732 -4.103 1.727 1.00 75.81 168 ARG A C 1
ATOM 1334 O O . ARG A 1 168 ? -1.130 -3.474 2.706 1.00 75.81 168 ARG A O 1
ATOM 1341 N N . GLN A 1 169 ? 0.337 -3.754 1.019 1.00 83.31 169 GLN A N 1
ATOM 1342 C CA . GLN A 1 169 ? 1.072 -2.529 1.293 1.00 83.31 169 GLN A CA 1
ATOM 1343 C C . GLN A 1 169 ? 0.103 -1.349 1.173 1.00 83.31 169 GLN A C 1
ATOM 1345 O O . GLN A 1 169 ? -0.516 -1.157 0.124 1.00 83.31 169 GLN A O 1
ATOM 1350 N N . ALA A 1 170 ? -0.062 -0.594 2.258 1.00 88.81 170 ALA A N 1
ATOM 1351 C CA . ALA A 1 170 ? -0.819 0.644 2.215 1.00 88.81 170 ALA A CA 1
ATOM 1352 C C . ALA A 1 170 ? -0.023 1.673 1.403 1.00 88.81 170 ALA A C 1
ATOM 1354 O O . ALA A 1 170 ? 1.192 1.797 1.569 1.00 88.81 170 ALA A O 1
ATOM 1355 N N . PHE A 1 171 ? -0.702 2.402 0.521 1.00 91.19 171 PHE A N 1
ATOM 1356 C CA . PHE A 1 171 ? -0.105 3.491 -0.242 1.00 91.19 171 PHE A CA 1
ATOM 1357 C C . PHE A 1 171 ? -1.057 4.683 -0.291 1.00 91.19 171 PHE A C 1
ATOM 1359 O O . PHE A 1 171 ? -2.277 4.529 -0.254 1.00 91.19 171 PHE A O 1
ATOM 1366 N N . PHE A 1 172 ? -0.477 5.873 -0.401 1.00 93.69 172 PHE A N 1
ATOM 1367 C CA . PHE A 1 172 ? -1.192 7.115 -0.648 1.00 93.69 172 PHE A CA 1
ATOM 1368 C C . PHE A 1 172 ? -0.836 7.608 -2.050 1.00 93.69 172 PHE A C 1
ATOM 1370 O O . PHE A 1 172 ? 0.342 7.696 -2.396 1.00 93.69 172 PHE A O 1
ATOM 1377 N N . LEU A 1 173 ? -1.846 7.909 -2.867 1.00 93.69 173 LEU A N 1
ATOM 1378 C CA . LEU A 1 173 ? -1.653 8.437 -4.215 1.00 93.69 173 LEU A CA 1
ATOM 1379 C C . LEU A 1 173 ? -2.286 9.821 -4.325 1.00 93.69 173 LEU A C 1
ATOM 1381 O O . LEU A 1 173 ? -3.506 9.953 -4.378 1.00 93.69 173 LEU A O 1
ATOM 1385 N N . HIS A 1 174 ? -1.442 10.839 -4.459 1.00 95.06 174 HIS A N 1
ATOM 1386 C CA . HIS A 1 174 ? -1.857 12.179 -4.853 1.00 95.06 174 HIS A CA 1
ATOM 1387 C C . HIS A 1 174 ? -1.385 12.457 -6.285 1.00 95.06 174 HIS A C 1
ATOM 1389 O O . HIS A 1 174 ? -0.188 12.543 -6.557 1.00 95.06 174 HIS A O 1
ATOM 1395 N N . THR A 1 175 ? -2.319 12.559 -7.236 1.00 93.31 175 THR A N 1
ATOM 1396 C CA . THR A 1 175 ? -1.957 12.766 -8.647 1.00 93.31 175 THR A CA 1
ATOM 1397 C C . THR A 1 175 ? -1.504 14.203 -8.897 1.00 93.31 175 THR A C 1
ATOM 1399 O O . THR A 1 175 ? -2.241 15.139 -8.582 1.00 93.31 175 THR A O 1
ATOM 1402 N N . THR A 1 176 ? -0.351 14.379 -9.542 1.00 92.62 176 THR A N 1
ATOM 1403 C CA . THR A 1 176 ? 0.176 15.700 -9.921 1.00 92.62 176 THR A CA 1
ATOM 1404 C C . THR A 1 176 ? -0.697 16.400 -10.970 1.00 92.62 176 THR A C 1
ATOM 1406 O O . THR A 1 176 ? -1.403 15.745 -11.744 1.00 92.62 176 THR A O 1
ATOM 1409 N N . TYR A 1 177 ? -0.614 17.734 -11.044 1.00 91.62 177 TYR A N 1
ATOM 1410 C CA . TYR A 1 177 ? -1.297 18.535 -12.072 1.00 91.62 177 TYR A CA 1
ATOM 1411 C C . TYR A 1 177 ? -0.920 18.115 -13.491 1.00 91.62 177 TYR A C 1
ATOM 1413 O O . TYR A 1 177 ? -1.801 17.944 -14.328 1.00 91.62 177 TYR A O 1
ATOM 1421 N N . PHE A 1 178 ? 0.361 17.825 -13.727 1.00 88.31 178 PHE A N 1
ATOM 1422 C CA . PHE A 1 178 ? 0.835 17.269 -14.993 1.00 88.31 178 PHE A CA 1
ATOM 1423 C C . PHE A 1 178 ? 0.088 15.983 -15.371 1.00 88.31 178 PHE A C 1
ATOM 1425 O O . PHE A 1 178 ? -0.368 15.834 -16.497 1.00 88.31 178 PHE A O 1
ATOM 1432 N N . THR A 1 179 ? -0.114 15.069 -14.417 1.00 89.50 179 THR A N 1
ATOM 1433 C CA . THR A 1 179 ? -0.844 13.819 -14.675 1.00 89.50 179 THR A CA 1
ATOM 1434 C C . THR A 1 179 ? -2.325 14.085 -14.972 1.00 89.50 179 THR A C 1
ATOM 1436 O O . THR A 1 179 ? -2.927 13.385 -15.783 1.00 89.50 179 THR A O 1
ATOM 1439 N N . LYS A 1 180 ? -2.934 15.098 -14.338 1.00 90.81 180 LYS A N 1
ATOM 1440 C CA . LYS A 1 180 ? -4.311 15.527 -14.647 1.00 90.81 180 LYS A CA 1
ATOM 1441 C C . LYS A 1 180 ? -4.406 16.082 -16.072 1.00 90.81 180 LYS A C 1
ATOM 1443 O O . LYS A 1 180 ? -5.284 15.656 -16.815 1.00 90.81 180 LYS A O 1
ATOM 1448 N N . PHE A 1 181 ? -3.475 16.954 -16.452 1.00 89.38 181 PHE A N 1
ATOM 1449 C CA . PHE A 1 181 ? -3.384 17.534 -17.790 1.00 89.38 181 PHE A CA 1
ATOM 1450 C C . PHE A 1 181 ? -3.135 16.468 -18.867 1.00 89.38 181 PHE A C 1
ATOM 1452 O O . PHE A 1 181 ? -3.867 16.397 -19.849 1.00 89.38 181 PHE A O 1
ATOM 1459 N N . ALA A 1 182 ? -2.195 15.551 -18.628 1.00 89.00 182 ALA A N 1
ATOM 1460 C CA . ALA A 1 182 ? -1.867 14.458 -19.538 1.00 89.00 182 ALA A CA 1
ATOM 1461 C C . ALA A 1 182 ? -3.083 13.595 -19.912 1.00 89.00 182 ALA A C 1
ATOM 1463 O O . ALA A 1 182 ? -3.256 13.221 -21.069 1.00 89.00 182 ALA A O 1
ATOM 1464 N N . ARG A 1 183 ? -3.978 13.320 -18.953 1.00 89.94 183 ARG A N 1
ATOM 1465 C CA . ARG A 1 183 ? -5.224 12.574 -19.211 1.00 89.94 183 ARG A CA 1
ATOM 1466 C C . ARG A 1 183 ? -6.197 13.323 -20.123 1.00 89.94 183 ARG A C 1
ATOM 1468 O O . ARG A 1 183 ? -6.975 12.681 -20.824 1.00 89.94 183 ARG A O 1
ATOM 1475 N N . GLN A 1 184 ? -6.173 14.654 -20.089 1.00 88.12 184 GLN A N 1
ATOM 1476 C CA . GLN A 1 184 ? -7.043 15.497 -20.905 1.00 88.12 184 GLN A CA 1
ATOM 1477 C C . GLN A 1 184 ? -6.522 15.651 -22.334 1.00 88.12 184 GLN A C 1
ATOM 1479 O O . GLN A 1 184 ? -7.325 15.757 -23.260 1.00 88.12 184 GLN A O 1
ATOM 1484 N N . VAL A 1 185 ? -5.202 15.649 -22.503 1.00 87.62 185 VAL A N 1
ATOM 1485 C CA . VAL A 1 185 ? -4.546 15.858 -23.794 1.00 87.62 185 VAL A CA 1
ATOM 1486 C C . VAL A 1 185 ? -4.375 14.535 -24.554 1.00 87.62 185 VAL A C 1
ATOM 1488 O O . VAL A 1 185 ? -4.797 14.432 -25.700 1.00 87.62 185 VAL A O 1
ATOM 1491 N N . CYS A 1 186 ? -3.905 13.467 -23.902 1.00 86.75 186 CYS A N 1
ATOM 1492 C CA . CYS A 1 186 ? -3.692 12.149 -24.523 1.00 86.75 186 CYS A CA 1
ATOM 1493 C C . CYS A 1 186 ? -4.956 11.264 -24.523 1.00 86.75 186 CYS A C 1
ATOM 1495 O O . CYS A 1 186 ? -4.900 10.066 -24.221 1.00 86.75 186 CYS A O 1
ATOM 1497 N N . LYS A 1 187 ? -6.134 11.836 -24.817 1.00 83.44 187 LYS A N 1
ATOM 1498 C CA . LYS A 1 187 ? -7.431 11.122 -24.756 1.00 83.44 187 LYS A CA 1
ATOM 1499 C C . LYS A 1 187 ? -7.487 9.900 -25.673 1.00 83.44 187 LYS A C 1
ATOM 1501 O O . LYS A 1 187 ? -8.052 8.875 -25.283 1.00 83.44 187 LYS A O 1
ATOM 1506 N N . ASN A 1 188 ? -6.889 10.005 -26.857 1.00 80.81 188 ASN A N 1
ATOM 1507 C CA . ASN A 1 188 ? -6.934 8.973 -27.894 1.00 80.81 188 ASN A CA 1
ATOM 1508 C C . ASN A 1 188 ? -6.057 7.763 -27.550 1.00 80.81 188 ASN A C 1
ATOM 1510 O O . ASN A 1 188 ? -6.454 6.624 -27.805 1.00 80.81 188 ASN A O 1
ATOM 1514 N N . THR A 1 189 ? -4.917 8.006 -26.904 1.00 82.50 189 THR A N 1
ATOM 1515 C CA . THR A 1 189 ? -3.962 6.970 -26.490 1.00 82.50 189 THR A CA 1
ATOM 1516 C C . THR A 1 189 ? -4.350 6.325 -25.165 1.00 82.50 189 THR A C 1
ATOM 1518 O O . THR A 1 189 ? -4.252 5.110 -25.015 1.00 82.50 189 THR A O 1
ATOM 1521 N N . LEU A 1 190 ? -4.845 7.108 -24.200 1.00 84.25 190 LEU A N 1
ATOM 1522 C CA . LEU A 1 190 ? -5.258 6.591 -22.892 1.00 84.25 190 LEU A CA 1
ATOM 1523 C C . LEU A 1 190 ? -6.637 5.912 -22.926 1.00 84.25 190 LEU A C 1
ATOM 1525 O O . LEU A 1 190 ? -6.888 5.007 -22.132 1.00 84.25 190 LEU A O 1
ATOM 1529 N N . ARG A 1 191 ? -7.544 6.357 -23.809 1.00 85.44 191 ARG A N 1
ATOM 1530 C CA . ARG A 1 191 ? -8.925 5.852 -23.935 1.00 85.44 191 ARG A CA 1
ATOM 1531 C C . ARG A 1 191 ? -9.618 5.687 -22.576 1.00 85.44 191 ARG A C 1
ATOM 1533 O O . ARG A 1 191 ? -10.057 4.599 -22.206 1.00 85.44 191 ARG A O 1
ATOM 1540 N N . LEU A 1 192 ? -9.748 6.790 -21.832 1.00 84.31 192 LEU A N 1
ATOM 1541 C CA . LEU A 1 192 ? -10.241 6.825 -20.441 1.00 84.31 192 LEU A CA 1
ATOM 1542 C C . LEU A 1 192 ? -11.504 5.980 -20.184 1.00 84.31 192 LEU A C 1
ATOM 1544 O O . LEU A 1 192 ? -11.559 5.248 -19.198 1.00 84.31 192 LEU A O 1
ATOM 1548 N N . ARG A 1 193 ? -12.501 6.034 -21.081 1.00 85.94 193 ARG A N 1
ATOM 1549 C CA . ARG A 1 193 ? -13.745 5.246 -20.954 1.00 85.94 193 ARG A CA 1
ATOM 1550 C C . ARG A 1 193 ? -13.499 3.735 -20.989 1.00 85.94 193 ARG A C 1
ATOM 1552 O O . ARG A 1 193 ? -14.172 2.990 -20.283 1.00 85.94 193 ARG A O 1
ATOM 1559 N N . GLN A 1 194 ? -12.547 3.282 -21.800 1.00 87.31 194 GLN A N 1
ATOM 1560 C CA . GLN A 1 194 ? -12.180 1.873 -21.902 1.00 87.31 194 GLN A CA 1
ATOM 1561 C C . GLN A 1 194 ? -11.350 1.434 -20.690 1.00 87.31 194 GLN A C 1
ATOM 1563 O O . GLN A 1 194 ? -11.625 0.381 -20.119 1.00 87.31 194 GLN A O 1
ATOM 1568 N N . ALA A 1 195 ? -10.386 2.258 -20.266 1.00 88.31 195 ALA A N 1
ATOM 1569 C CA . ALA A 1 195 ? -9.535 1.982 -19.109 1.00 88.31 195 ALA A CA 1
ATOM 1570 C C . ALA A 1 195 ? -10.338 1.890 -17.797 1.00 88.31 195 ALA A C 1
ATOM 1572 O O . ALA A 1 195 ? -10.107 0.989 -16.996 1.00 88.31 195 ALA A O 1
ATOM 1573 N N . ALA A 1 196 ? -11.346 2.752 -17.611 1.00 89.75 196 ALA A N 1
ATOM 1574 C CA . ALA A 1 196 ? -12.216 2.726 -16.431 1.00 89.75 196 ALA A CA 1
ATOM 1575 C C . ALA A 1 196 ? -13.032 1.425 -16.301 1.00 89.75 196 ALA A C 1
ATOM 1577 O O . ALA A 1 196 ? -13.302 0.972 -15.193 1.00 89.75 196 ALA A O 1
ATOM 1578 N N . ARG A 1 197 ? -13.396 0.796 -17.427 1.00 92.25 197 ARG A N 1
ATOM 1579 C CA . ARG A 1 197 ? -14.127 -0.485 -17.456 1.00 92.25 197 ARG A CA 1
ATOM 1580 C C . ARG A 1 197 ? -13.208 -1.708 -17.352 1.00 92.25 197 ARG A C 1
ATOM 1582 O O . ARG A 1 197 ? -13.700 -2.829 -17.290 1.00 92.25 197 ARG A O 1
ATOM 1589 N N . ARG A 1 198 ? -11.881 -1.520 -17.369 1.00 89.81 198 ARG A N 1
ATOM 1590 C CA . ARG A 1 198 ? -10.878 -2.600 -17.390 1.00 89.81 198 ARG A CA 1
ATOM 1591 C C . ARG A 1 198 ? -9.746 -2.332 -16.381 1.00 89.81 198 ARG A C 1
ATOM 1593 O O . ARG A 1 198 ? -8.599 -2.168 -16.792 1.00 89.81 198 ARG A O 1
ATOM 1600 N N . PRO A 1 199 ? -10.032 -2.329 -15.064 1.00 88.12 199 PRO A N 1
ATOM 1601 C CA . PRO A 1 199 ? -9.079 -1.910 -14.027 1.00 88.12 199 PRO A CA 1
ATOM 1602 C C . PRO A 1 199 ? -7.832 -2.800 -13.905 1.00 88.12 199 PRO A C 1
ATOM 1604 O O . PRO A 1 199 ? -6.807 -2.353 -13.400 1.00 88.12 199 PRO A O 1
ATOM 1607 N N . PHE A 1 200 ? -7.899 -4.051 -14.368 1.00 91.31 200 PHE A N 1
ATOM 1608 C CA . PHE A 1 200 ? -6.783 -5.003 -14.311 1.00 91.31 200 PHE A CA 1
ATOM 1609 C C . PHE A 1 200 ? -5.910 -5.007 -15.574 1.00 91.31 200 PHE A C 1
ATOM 1611 O O . PHE A 1 200 ? -4.916 -5.726 -15.632 1.00 91.31 200 PHE A O 1
ATOM 1618 N N . VAL A 1 201 ? -6.270 -4.225 -16.597 1.00 90.44 201 VAL A N 1
ATOM 1619 C CA . VAL A 1 201 ? -5.486 -4.120 -17.830 1.00 90.44 201 VAL A CA 1
ATOM 1620 C C . VAL A 1 201 ? -4.451 -3.018 -17.669 1.00 90.44 201 VAL A C 1
ATOM 1622 O O . VAL A 1 201 ? -4.782 -1.877 -17.353 1.00 90.44 201 VAL A O 1
ATOM 1625 N N . ALA A 1 202 ? -3.186 -3.362 -17.902 1.00 89.31 202 ALA A N 1
ATOM 1626 C CA . ALA A 1 202 ? -2.096 -2.405 -17.818 1.00 89.31 202 ALA A CA 1
ATOM 1627 C C . ALA A 1 202 ? -2.275 -1.280 -18.850 1.00 89.31 202 ALA A C 1
ATOM 1629 O O . ALA A 1 202 ? -2.465 -1.523 -20.042 1.00 89.31 202 ALA A O 1
ATOM 1630 N N . ILE A 1 203 ? -2.179 -0.038 -18.381 1.00 90.62 203 ILE A N 1
ATOM 1631 C CA . ILE A 1 203 ? -2.179 1.149 -19.234 1.00 90.62 203 ILE A CA 1
ATOM 1632 C C . ILE A 1 203 ? -0.755 1.365 -19.755 1.00 90.62 203 ILE A C 1
ATOM 1634 O O . ILE A 1 203 ? 0.203 1.361 -18.979 1.00 90.62 203 ILE A O 1
ATOM 1638 N N . ASN A 1 204 ? -0.608 1.599 -21.061 1.00 88.44 204 ASN A N 1
ATOM 1639 C CA . ASN A 1 204 ? 0.687 1.891 -21.674 1.00 88.44 204 ASN A CA 1
ATOM 1640 C C . ASN A 1 204 ? 1.155 3.321 -21.332 1.00 88.44 204 ASN A C 1
ATOM 1642 O O . ASN A 1 204 ? 0.992 4.263 -22.106 1.00 88.44 204 ASN A O 1
ATOM 1646 N N . TYR A 1 205 ? 1.746 3.482 -20.147 1.00 86.50 205 TYR A N 1
ATOM 1647 C CA . TYR A 1 205 ? 2.288 4.758 -19.670 1.00 86.50 205 TYR A CA 1
ATOM 1648 C C . TYR A 1 205 ? 3.410 5.314 -20.565 1.00 86.50 205 TYR A C 1
ATOM 1650 O O . TYR A 1 205 ? 3.548 6.531 -20.673 1.00 86.50 205 TYR A O 1
ATOM 1658 N N . ALA A 1 206 ? 4.196 4.454 -21.223 1.00 88.56 206 ALA A N 1
ATOM 1659 C CA . ALA A 1 206 ? 5.293 4.893 -22.086 1.00 88.56 206 ALA A CA 1
ATOM 1660 C C . ALA A 1 206 ? 4.777 5.675 -23.304 1.00 88.56 206 ALA A C 1
ATOM 1662 O O . ALA A 1 206 ? 5.293 6.755 -23.591 1.00 88.56 206 ALA A O 1
ATOM 1663 N N . ALA A 1 207 ? 3.717 5.178 -23.950 1.00 87.19 207 ALA A N 1
ATOM 1664 C CA . ALA A 1 207 ? 3.072 5.856 -25.073 1.00 87.19 207 ALA A CA 1
ATOM 1665 C C . ALA A 1 207 ? 2.485 7.216 -24.659 1.00 87.19 207 ALA A C 1
ATOM 1667 O O . ALA A 1 207 ? 2.755 8.227 -25.302 1.00 87.19 207 ALA A O 1
ATOM 1668 N N . ILE A 1 208 ? 1.773 7.262 -23.526 1.00 87.00 208 ILE A N 1
ATOM 1669 C CA . ILE A 1 208 ? 1.185 8.504 -22.992 1.00 87.00 208 ILE A CA 1
ATOM 1670 C C . ILE A 1 208 ? 2.276 9.529 -22.665 1.00 87.00 208 ILE A C 1
ATOM 1672 O O . ILE A 1 208 ? 2.136 10.712 -22.957 1.00 87.00 208 ILE A O 1
ATOM 1676 N N . ARG A 1 209 ? 3.393 9.088 -22.073 1.00 86.19 209 ARG A N 1
ATOM 1677 C CA . ARG A 1 209 ? 4.513 9.976 -21.742 1.00 86.19 209 ARG A CA 1
ATOM 1678 C C . ARG A 1 209 ? 5.187 10.541 -22.995 1.00 86.19 209 ARG A C 1
ATOM 1680 O O . ARG A 1 209 ? 5.586 11.702 -22.969 1.00 86.19 209 ARG A O 1
ATOM 1687 N N . ALA A 1 210 ? 5.347 9.735 -24.044 1.00 86.94 210 ALA A N 1
ATOM 1688 C CA . ALA A 1 210 ? 5.934 10.177 -25.306 1.00 86.94 210 ALA A CA 1
ATOM 1689 C C . ALA A 1 210 ? 5.043 11.220 -25.996 1.00 86.94 210 ALA A C 1
ATOM 1691 O O . ALA A 1 210 ? 5.519 12.300 -26.329 1.00 86.94 210 ALA A O 1
ATOM 1692 N N . GLU A 1 211 ? 3.743 10.948 -26.109 1.00 87.12 211 GLU A N 1
ATOM 1693 C CA . GLU A 1 211 ? 2.771 11.868 -26.710 1.00 87.12 211 GLU A CA 1
ATOM 1694 C C . GLU A 1 211 ? 2.657 13.184 -25.925 1.00 87.12 211 GLU A C 1
ATOM 1696 O O . GLU A 1 211 ? 2.722 14.260 -26.512 1.00 87.12 211 GLU A O 1
ATOM 1701 N N . CYS A 1 212 ? 2.590 13.126 -24.589 1.00 85.50 212 CYS A N 1
ATOM 1702 C CA . CYS A 1 212 ? 2.583 14.334 -23.760 1.00 85.50 212 CYS A CA 1
ATOM 1703 C C . CYS A 1 212 ? 3.831 15.198 -23.947 1.00 85.50 212 CYS A C 1
ATOM 1705 O O . CYS A 1 212 ? 3.727 16.418 -23.902 1.00 85.50 212 CYS A O 1
ATOM 1707 N N . LYS A 1 213 ? 5.009 14.587 -24.118 1.00 84.50 213 LYS A N 1
ATOM 1708 C CA . LYS A 1 213 ? 6.244 15.337 -24.380 1.00 84.50 213 LYS A CA 1
ATOM 1709 C C . LYS A 1 213 ? 6.207 16.017 -25.742 1.00 84.50 213 LYS A C 1
ATOM 1711 O O . LYS A 1 213 ? 6.610 17.166 -25.833 1.00 84.50 213 LYS A O 1
ATOM 1716 N N . MET A 1 214 ? 5.712 15.327 -26.768 1.00 83.19 214 MET A N 1
ATOM 1717 C CA . MET A 1 214 ? 5.568 15.911 -28.103 1.00 83.19 214 MET A CA 1
ATOM 1718 C C . MET A 1 214 ? 4.636 17.126 -28.072 1.00 83.19 214 MET A C 1
ATOM 1720 O O . MET A 1 214 ? 4.994 18.173 -28.591 1.00 83.19 214 MET A O 1
ATOM 1724 N N . LEU A 1 215 ? 3.498 17.022 -27.381 1.00 77.62 215 LEU A N 1
ATOM 1725 C CA . LEU A 1 215 ? 2.499 18.095 -27.296 1.00 77.62 215 LEU A CA 1
ATOM 1726 C C . LEU A 1 215 ? 2.902 19.278 -26.406 1.00 77.62 215 LEU A C 1
ATOM 1728 O O . LEU A 1 215 ? 2.279 20.325 -26.495 1.00 77.62 215 LEU A O 1
ATOM 1732 N N . LEU A 1 216 ? 3.897 19.114 -25.533 1.00 75.88 216 LEU A N 1
ATOM 1733 C CA . LEU A 1 216 ? 4.442 20.202 -24.707 1.00 75.88 216 LEU A CA 1
ATOM 1734 C C . LEU A 1 216 ? 5.674 20.871 -25.325 1.00 75.88 216 LEU A C 1
ATOM 1736 O O . LEU A 1 216 ? 6.038 21.962 -24.902 1.00 75.88 216 LEU A O 1
ATOM 1740 N N . ASN A 1 217 ? 6.323 20.203 -26.280 1.00 69.94 217 ASN A N 1
ATOM 1741 C CA . ASN A 1 217 ? 7.462 20.727 -27.033 1.00 69.94 217 ASN A CA 1
ATOM 1742 C C . ASN A 1 217 ? 7.054 21.285 -28.411 1.00 69.94 217 ASN A C 1
ATOM 1744 O O . ASN A 1 217 ? 7.936 21.653 -29.186 1.00 69.94 217 ASN A O 1
ATOM 1748 N N . SER A 1 218 ? 5.754 21.281 -28.723 1.00 56.03 218 SER A N 1
ATOM 1749 C CA . SER A 1 218 ? 5.152 21.909 -29.908 1.00 56.03 218 SER A CA 1
ATOM 1750 C C . SER A 1 218 ? 4.522 23.233 -29.503 1.00 56.03 218 SER A C 1
ATOM 1752 O O . SER A 1 218 ? 4.620 24.188 -30.297 1.00 56.03 218 SER A O 1
#

Solvent-accessible surface area (backbone atoms only — not comparable to full-atom values): 14963 Å² total; per-residue (Å²): 113,90,94,52,58,70,66,60,53,53,54,50,50,62,55,47,64,68,32,67,70,49,48,51,52,53,51,51,55,50,51,56,54,56,71,66,52,76,82,79,82,77,76,90,83,86,70,79,64,89,42,56,54,78,88,66,86,73,74,85,80,86,77,91,80,84,92,82,89,86,84,88,78,80,74,83,88,81,68,75,40,15,61,33,73,62,44,76,73,59,99,42,44,30,60,42,81,57,85,92,68,69,37,36,26,30,52,68,51,47,55,44,25,75,74,69,76,45,61,88,36,74,71,82,76,84,77,80,76,88,78,88,82,89,84,86,89,87,90,88,85,90,83,90,85,85,89,85,89,79,94,74,84,78,80,82,77,88,66,79,76,73,78,73,74,72,75,71,82,85,81,86,87,81,83,50,68,67,60,57,50,43,59,70,70,41,41,85,79,60,35,61,77,60,45,72,77,36,82,87,58,85,75,68,58,68,60,50,52,51,52,48,49,52,69,74,75,108

Nearest PDB structures (foldseek):
  6g16-assembly3_F  TM=9.608E-01  e=5.307E-04  Homo sapiens

Secondary structure (DSSP, 8-state):
-TTS-HHHHHHHHHHHTTSHHHHHHHHHHHHHHHHTS---------SPPTTEE-----PPPP---------PPP-TTS-PPPTTT--S--SSEEEES-TTT-EEEEHHHHHHHHHHSS-SS----------------------------------------------PPP------HHHHHHHHH-HHHH-HHHHHT-TTSPP-HHHHHHHHHHHH--

Mean predicted aligned error: 22.68 Å

InterPro domains:
  IPR000679 Zinc finger, GATA-type [PF00320] (82-118)
  IPR000679 Zinc finger, GATA-type [SM00401] (76-130)
  IPR000679 Zinc finger, GATA-type [cd00202] (81-129)
  IPR017884 SANT domain [PS51293] (1-21)
  IPR035170 Metastasis-associated protein MTA1, R1 domain [PF17226] (164-215)
  IPR040138 Mesoderm induction early response protein/metastasis-associated protein [PTHR10865] (1-216)